Protein AF-A0A396GT00-F1 (afdb_monomer)

InterPro domains:
  IPR004331 SPX domain [PF03105] (9-133)
  IPR004331 SPX domain [PS51382] (1-131)

Mean predicted aligned error: 18.92 Å

Secondary structure (DSSP, 8-state):
------------------------------------PPPGGGGGG--------SSHHHHHHHHHHHH-------HHHHHHHHHHHHHHHHHHHHHHHHHHHHHHHHHHHHHHHHHHHHHHH----HHHHHHHHHHSHHHH--HHHHHHHHHHHHHHHHHSTT-HHHHHHHHS-------------------------

Solvent-accessible surface area (backbone atoms only — not comparable to full-atom values): 12966 Å² total; per-residue (Å²): 139,83,89,81,81,88,84,86,86,82,88,80,86,85,84,80,89,83,88,82,91,78,93,79,91,78,93,77,89,80,84,79,80,74,83,75,74,79,68,69,76,66,56,79,76,59,79,78,84,72,86,76,69,103,42,76,68,54,55,54,48,50,53,54,56,64,68,59,68,73,82,78,74,51,73,69,55,53,52,52,51,51,52,50,52,54,48,51,52,40,53,51,51,47,51,48,54,51,51,53,51,50,50,54,53,49,56,51,48,52,54,51,52,32,54,51,47,24,68,75,68,76,45,86,54,41,65,63,53,47,54,52,45,44,72,30,68,85,55,59,58,57,61,69,59,57,51,48,50,53,51,50,52,53,45,12,53,75,77,31,77,62,35,56,74,60,26,48,48,67,62,51,66,73,75,80,71,77,83,74,79,79,81,78,85,83,73,92,78,80,85,86,86,79,85,90,131

Foldseek 3Di:
DDDDDDDDDDDDDDDDDDDDDDDDDDDDDDDPDDDDDDPCVVVVPVDDPPPDDDDPVVVVVVVVVVVPPVVDDDPVRVVVVVVVVLVVLLVVLVVLVVVVVVLVVVLVVLLVVLVVCCVVVVDDCSVVVNVVVCPDCSNPPCPSVVVSVVSLVVQCVPPVVVPSVVSCCSSDVDDPPPPPPPDDDDDPDDDDDDDDD

Structure (mmCIF, N/CA/C/O backbone):
data_AF-A0A396GT00-F1
#
_entry.id   AF-A0A396GT00-F1
#
loop_
_atom_site.group_PDB
_atom_site.id
_atom_site.type_symbol
_atom_site.label_atom_id
_atom_site.label_alt_id
_atom_site.label_comp_id
_atom_site.label_asym_id
_atom_site.label_entity_id
_atom_site.label_seq_id
_atom_site.pdbx_PDB_ins_code
_atom_site.Cartn_x
_atom_site.Cartn_y
_atom_site.Cartn_z
_atom_site.occupancy
_atom_site.B_iso_or_equiv
_atom_site.auth_seq_id
_atom_site.auth_comp_id
_atom_site.auth_asym_id
_atom_site.auth_atom_id
_atom_site.pdbx_PDB_model_num
ATOM 1 N N . MET A 1 1 ? -34.591 5.933 -35.090 1.00 37.47 1 MET A N 1
ATOM 2 C CA . MET A 1 1 ? -34.282 4.501 -34.950 1.00 37.47 1 MET A CA 1
ATOM 3 C C . MET A 1 1 ? -32.765 4.406 -34.890 1.00 37.47 1 MET A C 1
ATOM 5 O O . MET A 1 1 ? -32.140 4.819 -35.853 1.00 37.47 1 MET A O 1
ATOM 9 N N . ASP A 1 2 ? -32.093 4.093 -33.788 1.00 39.22 2 ASP A N 1
ATOM 10 C CA . ASP A 1 2 ? -32.548 3.605 -32.487 1.00 39.22 2 ASP A CA 1
ATOM 11 C C . ASP A 1 2 ? -31.656 4.161 -31.371 1.00 39.22 2 ASP A C 1
ATOM 13 O O . ASP A 1 2 ? -30.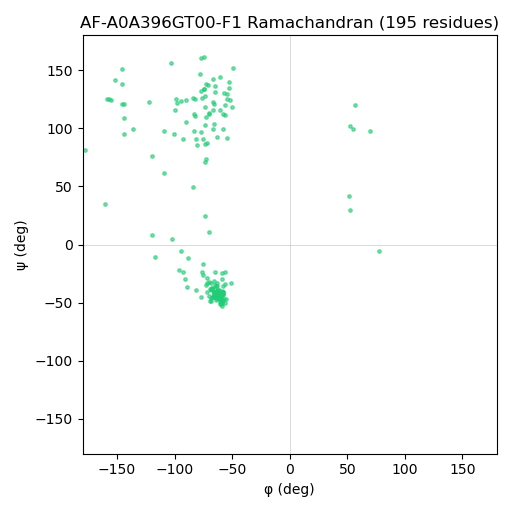438 4.265 -31.503 1.00 39.22 2 ASP A O 1
ATOM 17 N N . VAL A 1 3 ? -32.322 4.550 -30.288 1.00 42.00 3 VAL A N 1
ATOM 18 C CA . VAL A 1 3 ? -31.759 4.830 -28.968 1.00 42.00 3 VAL A CA 1
ATOM 19 C C . VAL A 1 3 ? -31.667 3.479 -28.270 1.00 42.00 3 VAL A C 1
ATOM 21 O O . VAL A 1 3 ? -32.676 2.782 -28.202 1.00 42.00 3 VAL A O 1
ATOM 24 N N . ILE A 1 4 ? -30.495 3.098 -27.763 1.00 40.91 4 ILE A N 1
ATOM 25 C CA . ILE A 1 4 ? -30.364 1.912 -26.909 1.00 40.91 4 ILE A CA 1
ATOM 26 C C . ILE A 1 4 ? -29.774 2.345 -25.571 1.00 40.91 4 ILE A C 1
ATOM 28 O O . ILE A 1 4 ? -28.733 2.998 -25.508 1.00 40.91 4 ILE A O 1
ATOM 32 N N . HIS A 1 5 ? -30.554 2.022 -24.544 1.00 34.84 5 HIS A N 1
ATOM 33 C CA . HIS A 1 5 ? -30.410 2.362 -23.141 1.00 34.84 5 HIS A CA 1
ATOM 34 C C . HIS A 1 5 ? -29.344 1.519 -22.428 1.00 34.84 5 HIS A C 1
ATOM 36 O O . HIS A 1 5 ? -28.948 0.450 -22.885 1.00 34.84 5 HIS A O 1
ATOM 42 N N . GLU A 1 6 ? -28.925 2.075 -21.294 1.00 34.94 6 GLU A N 1
ATOM 43 C CA . GLU A 1 6 ? -28.114 1.522 -20.210 1.00 34.94 6 GLU A CA 1
ATOM 44 C C . GLU A 1 6 ? -28.598 0.150 -19.716 1.00 34.94 6 GLU A C 1
ATOM 46 O O . GLU A 1 6 ? -29.797 -0.104 -19.720 1.00 34.94 6 GLU A O 1
ATOM 51 N N . ASP A 1 7 ? -27.675 -0.667 -19.197 1.00 37.72 7 ASP A N 1
ATOM 52 C CA . ASP A 1 7 ? -27.995 -1.624 -18.132 1.00 37.72 7 ASP A CA 1
ATOM 53 C C . ASP A 1 7 ? -26.808 -1.747 -17.160 1.00 37.72 7 ASP A C 1
ATOM 55 O O . ASP A 1 7 ? -25.736 -2.275 -17.474 1.00 37.72 7 ASP A O 1
ATOM 59 N N . GLU A 1 8 ? -27.019 -1.197 -15.963 1.00 36.94 8 GLU A N 1
ATOM 60 C CA . GLU A 1 8 ? -26.256 -1.454 -14.746 1.00 36.94 8 GLU A CA 1
ATOM 61 C C . GLU A 1 8 ? -26.646 -2.836 -14.197 1.00 36.94 8 GLU A C 1
ATOM 63 O O . GLU A 1 8 ? -27.826 -3.143 -14.054 1.00 36.94 8 GLU A O 1
ATOM 68 N N . MET A 1 9 ? -25.673 -3.669 -13.818 1.00 31.44 9 MET A N 1
ATOM 69 C CA . MET A 1 9 ? -25.943 -4.889 -13.049 1.00 31.44 9 MET A CA 1
ATOM 70 C C . MET A 1 9 ? -25.428 -4.735 -11.617 1.00 31.44 9 MET A C 1
ATOM 72 O O . MET A 1 9 ? -24.250 -4.944 -11.322 1.00 31.44 9 MET A O 1
ATOM 76 N N . SER A 1 10 ? -26.345 -4.375 -10.723 1.00 35.16 10 SER A N 1
ATOM 77 C CA . SER A 1 10 ? -26.233 -4.493 -9.270 1.00 35.16 10 SER A CA 1
ATOM 78 C C . SER A 1 10 ? -26.585 -5.918 -8.823 1.00 35.16 10 SER A C 1
ATOM 80 O O . SER A 1 10 ? -27.685 -6.389 -9.096 1.00 35.16 10 SER A O 1
ATOM 82 N N . ASN A 1 11 ? -25.693 -6.588 -8.085 1.00 33.78 11 ASN A N 1
ATOM 83 C CA . ASN A 1 11 ? -26.009 -7.830 -7.369 1.00 33.78 11 ASN A CA 1
ATOM 84 C C . ASN A 1 11 ? -26.257 -7.519 -5.883 1.00 33.78 11 ASN A C 1
ATOM 86 O O . ASN A 1 11 ? -25.313 -7.455 -5.094 1.00 33.78 11 ASN A O 1
ATOM 90 N N . GLU A 1 12 ? -27.525 -7.335 -5.510 1.00 31.91 12 GLU A N 1
ATOM 91 C CA . GLU A 1 12 ? -28.000 -7.415 -4.124 1.00 31.91 12 GLU A CA 1
ATOM 92 C C . GLU A 1 12 ? -28.418 -8.858 -3.810 1.00 31.91 12 GLU A C 1
ATOM 94 O O . GLU A 1 12 ? -29.262 -9.443 -4.485 1.00 31.91 12 GLU A O 1
ATOM 99 N N . SER A 1 13 ? -27.831 -9.445 -2.767 1.00 33.44 13 SER A N 1
ATOM 100 C CA . SER A 1 13 ? -28.290 -10.709 -2.191 1.00 33.44 13 SER A CA 1
ATOM 101 C C . SER A 1 13 ? -29.323 -10.425 -1.100 1.00 33.44 13 SER A C 1
ATOM 103 O O . SER A 1 13 ? -28.964 -10.005 0.002 1.00 33.44 13 SER A O 1
ATOM 105 N N . HIS A 1 14 ? -30.593 -10.672 -1.415 1.00 31.72 14 HIS A N 1
ATOM 106 C CA . HIS A 1 14 ? -31.709 -10.680 -0.472 1.00 31.72 14 HIS A CA 1
ATOM 107 C C . HIS A 1 14 ? -31.638 -11.954 0.393 1.00 31.72 14 HIS A C 1
ATOM 109 O O . HIS A 1 14 ? -31.714 -13.063 -0.134 1.00 31.72 14 HIS A O 1
ATOM 115 N N . PHE A 1 15 ? -31.495 -11.806 1.711 1.00 27.69 15 PHE A N 1
ATOM 116 C CA . PHE A 1 15 ? -31.793 -12.863 2.682 1.00 27.69 15 PHE A CA 1
ATOM 117 C C . PHE A 1 15 ? -33.177 -12.568 3.259 1.00 27.69 15 PHE A C 1
ATOM 119 O O . PHE A 1 15 ? -33.363 -11.532 3.892 1.00 27.69 15 PHE A O 1
ATOM 126 N N . ASN A 1 16 ? -34.135 -13.456 3.002 1.00 33.72 16 ASN A N 1
ATOM 127 C CA . ASN A 1 16 ? -35.438 -13.434 3.654 1.00 33.72 16 ASN A CA 1
ATOM 128 C C . ASN A 1 16 ? -35.433 -14.460 4.789 1.00 33.72 16 ASN A C 1
ATOM 130 O O . ASN A 1 16 ? -35.149 -15.636 4.562 1.00 33.72 16 ASN A O 1
ATOM 134 N N . ASP A 1 17 ? -35.756 -13.978 5.985 1.00 32.12 17 ASP A N 1
ATOM 135 C CA . ASP A 1 17 ? -36.207 -14.773 7.119 1.00 32.12 17 ASP A CA 1
ATOM 136 C C . ASP A 1 17 ? -37.675 -15.155 6.896 1.00 32.12 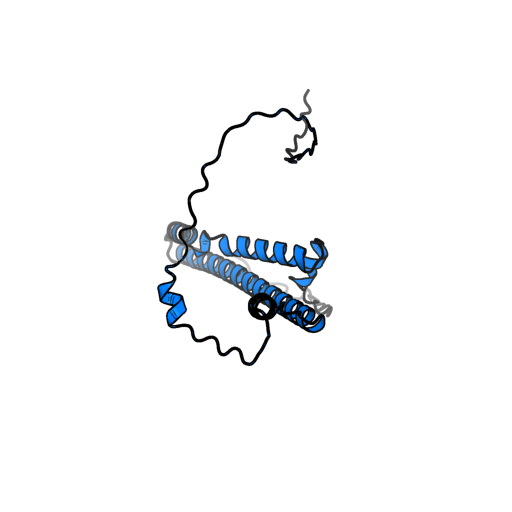17 ASP A C 1
ATOM 138 O O . ASP A 1 17 ? -38.496 -14.283 6.610 1.00 32.12 17 ASP A O 1
ATOM 142 N N . GLU A 1 18 ? -38.029 -16.427 7.083 1.00 33.81 18 GLU A N 1
ATOM 143 C CA . GLU A 1 18 ? -39.410 -16.783 7.410 1.00 33.81 18 GLU A CA 1
ATOM 144 C C . GLU A 1 18 ? -39.457 -17.997 8.348 1.00 33.81 18 GLU A C 1
ATOM 146 O O . GLU A 1 18 ? -38.918 -19.070 8.072 1.00 33.81 18 GLU A O 1
ATOM 151 N N . ASP A 1 19 ? -40.071 -17.741 9.501 1.00 31.91 19 ASP A N 1
ATOM 152 C CA . ASP A 1 19 ? -40.435 -18.654 10.579 1.00 31.91 19 ASP A CA 1
ATOM 153 C C . ASP A 1 19 ? -41.702 -19.438 10.193 1.00 31.91 19 ASP A C 1
ATOM 155 O O . ASP A 1 19 ? -42.584 -18.923 9.505 1.00 31.91 19 ASP A O 1
ATOM 159 N N . GLY A 1 20 ? -41.812 -20.688 10.644 1.00 30.78 20 GLY A N 1
ATOM 160 C CA . GLY A 1 20 ? -42.910 -21.576 10.269 1.00 30.78 20 GLY A CA 1
ATOM 161 C C . GLY A 1 20 ? -42.853 -22.934 10.960 1.00 30.78 20 GLY A C 1
ATOM 162 O O . GLY A 1 20 ? -42.411 -23.926 10.385 1.00 30.78 20 GLY A O 1
ATOM 163 N N . ASN A 1 21 ? -43.337 -22.974 12.202 1.00 30.23 21 ASN A N 1
ATOM 164 C CA . ASN A 1 21 ? -43.616 -24.181 12.979 1.00 30.23 21 ASN A CA 1
ATOM 165 C C . ASN A 1 21 ? -44.509 -25.189 12.229 1.00 30.23 21 ASN A C 1
ATOM 167 O O . ASN A 1 21 ? -45.588 -24.826 11.768 1.00 30.23 21 ASN A O 1
ATOM 171 N N . ASN A 1 22 ? -44.148 -26.477 12.265 1.00 30.94 22 ASN A N 1
ATOM 172 C CA . ASN A 1 22 ? -45.126 -27.561 12.399 1.00 30.94 22 ASN A CA 1
ATOM 173 C C . ASN A 1 22 ? -44.500 -28.827 13.007 1.00 30.94 22 ASN A C 1
ATOM 175 O O . ASN A 1 22 ? -43.515 -29.377 12.520 1.00 30.94 22 ASN A O 1
ATOM 179 N N . VAL A 1 23 ? -45.113 -29.273 14.102 1.00 33.34 23 VAL A N 1
ATOM 180 C CA . VAL A 1 23 ? -44.816 -30.496 14.853 1.00 33.34 23 VAL A CA 1
ATOM 181 C C . VAL A 1 23 ? -45.317 -31.715 14.079 1.00 33.34 23 VAL A C 1
ATOM 183 O O . VAL A 1 23 ? -46.475 -31.749 13.675 1.00 33.34 23 VAL A O 1
ATOM 186 N N . SER A 1 24 ? -44.493 -32.760 13.966 1.00 29.94 24 SER A N 1
ATOM 187 C CA . SER A 1 24 ? -44.940 -34.162 13.950 1.00 29.94 24 SER A CA 1
ATOM 188 C C . SER A 1 24 ? -43.780 -35.086 14.326 1.00 29.94 24 SER A C 1
ATOM 190 O O . SER A 1 24 ? -42.694 -35.017 13.761 1.00 29.94 24 SER A O 1
ATOM 192 N N . GLN A 1 25 ? -44.014 -35.918 15.341 1.00 36.28 25 GLN A N 1
ATOM 193 C CA . GLN A 1 25 ? -43.081 -36.902 15.888 1.00 36.28 25 GLN A CA 1
ATOM 194 C C . GLN A 1 25 ? -42.742 -37.998 14.872 1.00 36.28 25 GLN A C 1
ATOM 196 O O . GLN A 1 25 ? -43.654 -38.618 14.333 1.00 36.28 25 GLN A O 1
ATOM 201 N N . THR A 1 26 ? -41.464 -38.373 14.769 1.00 29.38 26 THR A N 1
ATOM 202 C CA . THR A 1 26 ? -41.063 -39.756 14.456 1.00 29.38 26 THR A CA 1
ATOM 203 C C . THR A 1 26 ? -39.792 -40.125 15.223 1.00 29.38 26 THR A C 1
ATOM 205 O O . THR A 1 26 ? -38.759 -39.474 15.092 1.00 29.38 26 THR A O 1
ATOM 208 N N . ASN A 1 27 ? -39.883 -41.174 16.041 1.00 40.94 27 ASN A N 1
ATOM 209 C CA . ASN A 1 27 ? -38.787 -41.765 16.805 1.00 40.94 27 ASN A CA 1
ATOM 210 C C . ASN A 1 27 ? -37.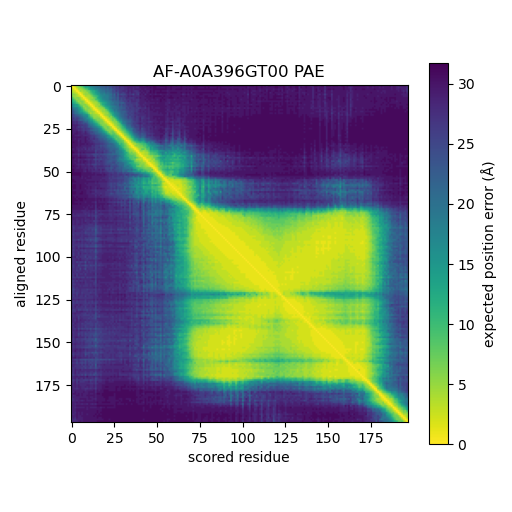716 -42.387 15.894 1.00 40.94 27 ASN A C 1
ATOM 212 O O . ASN A 1 27 ? -38.037 -43.275 15.109 1.00 40.94 27 ASN A O 1
ATOM 216 N N . SER A 1 28 ? -36.437 -42.075 16.122 1.00 34.31 28 SER A N 1
ATOM 217 C CA . SER A 1 28 ? -35.342 -43.024 15.869 1.00 34.31 28 SER A CA 1
ATOM 218 C C . SER A 1 28 ? -34.105 -42.681 16.704 1.00 34.31 28 SER A C 1
ATOM 220 O O . SER A 1 28 ? -33.609 -41.559 16.685 1.00 34.31 28 SER A O 1
ATOM 222 N N . LYS A 1 29 ? -33.650 -43.682 17.458 1.00 43.31 29 LYS A N 1
ATOM 223 C CA . LYS A 1 29 ? -32.567 -43.687 18.447 1.00 43.31 29 LYS A CA 1
ATOM 224 C C . LYS A 1 29 ? -31.225 -43.234 17.853 1.00 43.31 29 LYS A C 1
ATOM 226 O O . LYS A 1 29 ? -30.777 -43.821 16.874 1.00 43.31 29 LYS A O 1
ATOM 231 N N . THR A 1 30 ? -30.543 -42.292 18.502 1.00 33.66 30 THR A N 1
ATOM 232 C CA . THR A 1 30 ? -29.115 -42.024 18.281 1.00 33.66 30 THR A CA 1
ATOM 233 C C . THR A 1 30 ? -28.295 -42.724 19.365 1.00 33.66 30 THR A C 1
ATOM 235 O O . THR A 1 30 ? -28.506 -42.535 20.562 1.00 33.66 30 THR A O 1
ATOM 238 N N . SER A 1 31 ? -27.383 -43.593 18.940 1.00 40.91 31 SER A N 1
ATOM 239 C CA . SER A 1 31 ? -26.373 -44.225 19.784 1.00 40.91 31 SER A CA 1
ATOM 240 C C . SER A 1 31 ? -25.337 -43.184 20.203 1.00 40.91 31 SER A C 1
ATOM 242 O O . SER A 1 31 ? -24.587 -42.679 19.370 1.00 40.91 31 SER A O 1
ATOM 244 N N . THR A 1 32 ? -25.299 -42.867 21.491 1.00 42.41 32 THR A N 1
ATOM 245 C CA . THR A 1 32 ? -24.236 -42.095 22.132 1.00 42.41 32 THR A CA 1
ATOM 246 C C . THR A 1 32 ? -22.937 -42.898 22.095 1.00 42.41 32 THR A C 1
ATOM 248 O O . THR A 1 32 ? -22.751 -43.849 22.852 1.00 42.41 32 THR A O 1
ATOM 251 N N . GLU A 1 33 ? -22.039 -42.519 21.187 1.00 42.69 33 GLU A N 1
ATOM 252 C CA . GLU A 1 33 ? -20.639 -42.939 21.204 1.00 42.69 33 GLU A CA 1
ATOM 253 C C . GLU A 1 33 ? -20.022 -42.563 22.557 1.00 42.69 33 GLU A C 1
ATOM 255 O O . GLU A 1 33 ? -20.051 -41.410 22.993 1.00 42.69 33 GLU A O 1
ATOM 260 N N . GLY A 1 34 ? -19.554 -43.587 23.270 1.00 45.53 34 GLY A N 1
ATOM 261 C CA . GLY A 1 34 ? -19.150 -43.491 24.661 1.00 45.53 34 GLY A CA 1
ATOM 262 C C . GLY A 1 34 ? -17.934 -42.595 24.855 1.00 45.53 34 GLY A C 1
ATOM 263 O O . GLY A 1 34 ? -16.838 -42.893 24.381 1.00 45.53 34 GLY A O 1
ATOM 264 N N . PHE A 1 35 ? -18.106 -41.548 25.659 1.00 48.41 35 PHE A N 1
ATOM 265 C CA . PHE A 1 35 ? -17.002 -40.955 26.400 1.00 48.41 35 PHE A CA 1
ATOM 266 C C . PHE A 1 35 ? -16.357 -42.055 27.243 1.00 48.41 35 PHE A C 1
ATOM 268 O O . PHE A 1 35 ? -16.962 -42.556 28.188 1.00 48.41 35 PHE A O 1
ATOM 275 N N . ARG A 1 36 ? -15.132 -42.445 26.896 1.00 59.41 36 ARG A N 1
ATOM 276 C CA . ARG A 1 36 ? -14.307 -43.309 27.735 1.00 59.41 36 ARG A CA 1
ATOM 277 C C . ARG A 1 36 ? -13.650 -42.403 28.786 1.00 59.41 36 ARG A C 1
ATOM 279 O O . ARG A 1 36 ? -12.830 -41.569 28.398 1.00 59.41 36 ARG A O 1
ATOM 286 N N . PRO A 1 37 ? -14.018 -42.481 30.079 1.00 59.28 37 PRO A N 1
ATOM 287 C CA . PRO A 1 37 ? -13.361 -41.677 31.101 1.00 59.28 37 PRO A CA 1
ATOM 288 C C . PRO A 1 37 ? -11.877 -42.045 31.138 1.00 59.28 37 PRO A C 1
ATOM 290 O O . PRO A 1 37 ? -11.523 -43.210 30.934 1.00 59.28 37 PRO A O 1
ATOM 293 N N . ALA A 1 38 ? -11.009 -41.063 31.377 1.00 55.91 38 ALA A N 1
ATOM 294 C CA . ALA A 1 38 ? -9.608 -41.342 31.666 1.00 55.91 38 ALA A CA 1
ATOM 295 C C . ALA A 1 38 ? -9.520 -42.359 32.818 1.00 55.91 38 ALA A C 1
ATOM 297 O O . ALA A 1 38 ? -10.314 -42.294 33.758 1.00 55.91 38 ALA A O 1
ATOM 298 N N . PHE A 1 39 ? -8.590 -43.314 32.716 1.00 60.78 39 PHE A N 1
ATOM 299 C CA . PHE A 1 39 ? -8.389 -44.339 33.740 1.00 60.78 39 PHE A CA 1
ATOM 300 C C . PHE A 1 39 ? -8.158 -43.681 35.107 1.00 60.78 39 PHE A C 1
ATOM 302 O O . PHE A 1 39 ? -7.330 -42.776 35.237 1.00 60.78 39 PHE A O 1
ATOM 309 N N . PHE A 1 40 ? -8.915 -44.140 36.106 1.00 59.59 40 PHE A N 1
ATOM 310 C CA . PHE A 1 40 ? -8.917 -43.596 37.465 1.00 59.59 40 PHE A CA 1
ATOM 311 C C . PHE A 1 40 ? -7.534 -43.648 38.133 1.00 59.59 40 PHE A C 1
ATOM 313 O O . PHE A 1 40 ? -7.246 -42.787 38.956 1.00 59.59 40 PHE A O 1
ATOM 320 N N . ASP A 1 41 ? -6.657 -44.558 37.703 1.00 65.00 41 ASP A N 1
ATOM 321 C CA . ASP A 1 41 ? -5.296 -44.756 38.224 1.00 65.00 41 ASP A CA 1
ATOM 322 C C . ASP A 1 41 ? -4.422 -43.485 38.172 1.00 65.00 41 ASP A C 1
ATOM 324 O O . ASP A 1 41 ? -3.487 -43.326 38.952 1.00 65.00 41 ASP A O 1
ATOM 328 N N . ILE A 1 42 ? -4.729 -42.532 37.280 1.00 62.06 42 ILE A N 1
ATOM 329 C CA . ILE A 1 42 ? -4.006 -41.250 37.188 1.00 62.06 42 ILE A CA 1
ATOM 330 C C . ILE A 1 42 ? -4.340 -40.334 38.380 1.00 62.06 42 ILE A C 1
ATOM 332 O O . ILE A 1 42 ? -3.516 -39.512 38.783 1.00 62.06 42 ILE A O 1
ATOM 336 N N . LEU A 1 43 ? -5.537 -40.467 38.958 1.00 65.06 43 LEU A N 1
ATOM 337 C CA . LEU A 1 43 ? -6.014 -39.640 40.070 1.00 65.06 43 LEU A CA 1
ATOM 338 C C . LEU A 1 43 ? -5.377 -40.045 41.407 1.00 65.06 43 LEU A C 1
ATOM 340 O O . LEU A 1 43 ? -5.258 -39.193 42.287 1.00 65.06 43 LEU A O 1
ATOM 344 N N . ASP A 1 44 ? -4.899 -41.286 41.537 1.00 67.81 44 ASP A N 1
ATOM 345 C CA . ASP A 1 44 ? -4.286 -41.812 42.768 1.00 67.81 44 ASP A CA 1
ATOM 346 C C . ASP A 1 44 ? -2.979 -41.094 43.142 1.00 67.81 44 ASP A C 1
ATOM 348 O O . ASP A 1 44 ? -2.584 -41.045 44.309 1.00 67.81 44 ASP A O 1
ATOM 352 N N . HIS A 1 45 ? -2.310 -40.481 42.163 1.00 70.31 45 HIS A N 1
ATOM 353 C CA . HIS A 1 45 ? -1.086 -39.702 42.372 1.00 70.31 45 HIS A CA 1
ATOM 354 C C . HIS A 1 45 ? -1.343 -38.199 42.559 1.00 70.31 45 HIS A C 1
ATOM 356 O O . HIS A 1 45 ? -0.418 -37.441 42.865 1.00 70.31 45 HIS A O 1
ATOM 362 N N . VAL A 1 46 ? -2.589 -37.743 42.400 1.00 65.19 46 VAL A N 1
ATOM 363 C CA . VAL A 1 46 ? -2.955 -36.327 42.501 1.00 65.19 46 VAL A CA 1
ATOM 364 C C . VAL A 1 46 ? -3.387 -36.015 43.930 1.00 65.19 46 VAL A C 1
ATOM 366 O O . VAL A 1 46 ? -4.553 -36.108 44.308 1.00 65.19 46 VAL A O 1
ATOM 369 N N . LYS A 1 47 ? -2.424 -35.600 44.755 1.00 63.00 47 LYS A N 1
ATOM 370 C CA . LYS A 1 47 ? -2.680 -35.181 46.137 1.00 63.00 47 LYS A CA 1
ATOM 371 C C . LYS A 1 47 ? -3.174 -33.730 46.160 1.00 63.00 47 LYS A C 1
ATOM 373 O O . LYS A 1 47 ? -2.378 -32.795 46.212 1.00 63.00 47 LYS A O 1
ATOM 378 N N . ILE A 1 48 ? -4.491 -33.528 46.098 1.00 66.88 48 ILE A N 1
ATOM 379 C CA . ILE A 1 48 ? -5.088 -32.196 46.275 1.00 66.88 48 ILE A CA 1
ATOM 380 C C . ILE A 1 48 ? -4.981 -31.840 47.761 1.00 66.88 48 ILE A C 1
ATOM 382 O O . ILE A 1 48 ? -5.645 -32.449 48.598 1.00 66.88 48 ILE A O 1
ATOM 386 N N . ASN A 1 49 ? -4.122 -30.878 48.104 1.00 60.72 49 ASN A N 1
ATOM 387 C CA . ASN A 1 49 ? -4.006 -30.388 49.474 1.00 60.72 49 ASN A CA 1
ATOM 388 C C . ASN A 1 49 ? -5.229 -29.519 49.809 1.00 60.72 49 ASN A C 1
ATOM 390 O O . ASN A 1 49 ? -5.234 -28.308 49.585 1.00 60.72 49 ASN A O 1
ATOM 394 N N . VAL A 1 50 ? -6.302 -30.163 50.264 1.00 58.12 50 VAL A N 1
ATOM 395 C CA . VAL A 1 50 ? -7.542 -29.502 50.674 1.00 58.12 50 VAL A CA 1
ATOM 396 C C . VAL A 1 50 ? -7.343 -28.962 52.088 1.00 58.12 50 VAL A C 1
ATOM 398 O O . VAL A 1 50 ? -7.695 -29.607 53.072 1.00 58.12 50 VAL A O 1
ATOM 401 N N . ASN A 1 51 ? -6.775 -27.762 52.203 1.00 59.31 51 ASN A N 1
ATOM 402 C CA . ASN A 1 51 ? -6.803 -27.000 53.452 1.00 59.31 51 ASN A CA 1
ATOM 403 C C . ASN A 1 51 ? -8.233 -26.442 53.642 1.00 59.31 51 ASN A C 1
ATOM 405 O O . ASN A 1 51 ? -8.451 -25.253 53.449 1.00 59.31 51 ASN A O 1
ATOM 409 N N . ALA A 1 52 ? -9.182 -27.341 53.947 1.00 60.19 52 ALA A N 1
ATOM 410 C CA . ALA A 1 52 ? -10.639 -27.169 54.105 1.00 60.19 52 ALA A CA 1
ATOM 411 C C . ALA A 1 52 ? -11.391 -26.567 52.891 1.00 60.19 52 ALA A C 1
ATOM 413 O O . ALA A 1 52 ? -11.122 -25.443 52.464 1.00 60.19 52 ALA A O 1
ATOM 414 N N . PRO A 1 53 ? -12.368 -27.311 52.325 1.00 58.84 53 PRO A N 1
ATOM 415 C CA . PRO A 1 53 ? -13.772 -27.061 52.682 1.00 58.84 53 PRO A CA 1
ATOM 416 C C . PRO A 1 53 ? -14.660 -28.329 52.718 1.00 58.84 53 PRO A C 1
ATOM 418 O O . PRO A 1 53 ? -14.449 -29.296 51.991 1.00 58.84 53 PRO A O 1
ATOM 421 N N . ASP A 1 54 ? -15.696 -28.315 53.556 1.00 67.25 54 ASP A N 1
ATOM 422 C CA . ASP A 1 54 ? -16.397 -29.502 54.086 1.00 67.25 54 ASP A CA 1
ATOM 423 C C . ASP A 1 54 ? -17.266 -30.321 53.098 1.00 67.25 54 ASP A C 1
ATOM 425 O O . ASP A 1 54 ? -18.027 -31.191 53.514 1.00 67.25 54 ASP A O 1
ATOM 429 N N . THR A 1 55 ? -17.203 -30.088 51.780 1.00 78.12 55 THR A N 1
ATOM 430 C CA . THR A 1 55 ? -17.975 -30.876 50.788 1.00 78.12 55 THR A CA 1
ATOM 431 C C . THR A 1 55 ? -17.303 -30.951 49.410 1.00 78.12 55 THR A C 1
ATOM 433 O O . THR A 1 55 ? -16.837 -29.928 48.907 1.00 78.12 55 THR A O 1
ATOM 436 N N . PRO A 1 56 ? -17.348 -32.102 48.706 1.00 73.19 56 PRO A N 1
ATOM 437 C CA . PRO A 1 56 ? -16.715 -32.283 47.388 1.00 73.19 56 PRO A CA 1
ATOM 438 C C . PRO A 1 56 ? -17.233 -31.303 46.319 1.00 73.19 56 PRO A C 1
ATOM 440 O O . PRO A 1 56 ? -16.486 -30.864 45.445 1.00 73.19 56 PRO A O 1
ATOM 443 N N . VAL A 1 57 ? -18.494 -30.876 46.435 1.00 73.12 57 VAL A N 1
ATOM 444 C CA . VAL A 1 57 ? -19.101 -29.855 45.565 1.00 73.12 57 VAL A CA 1
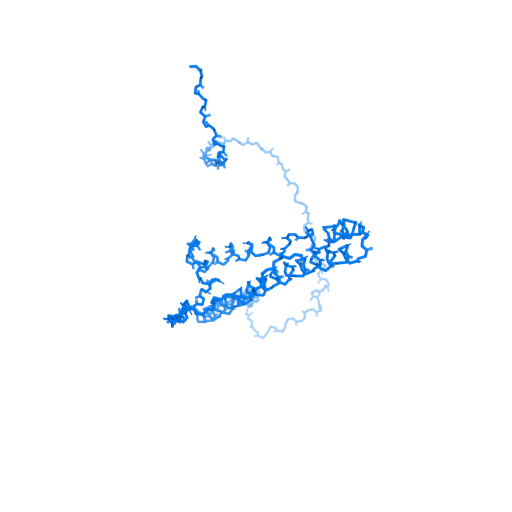ATOM 445 C C . VAL A 1 57 ? -18.410 -28.495 45.721 1.00 73.12 57 VAL A C 1
ATOM 447 O O . VAL A 1 57 ? -18.250 -27.771 44.741 1.00 73.12 57 VAL A O 1
ATOM 450 N N . SER A 1 58 ? -17.963 -28.146 46.928 1.00 70.19 58 SER A N 1
ATOM 451 C CA . SER A 1 58 ? -17.302 -26.868 47.209 1.00 70.19 58 SER A CA 1
ATOM 452 C C . SER A 1 58 ? -15.881 -26.803 46.640 1.00 70.19 58 SER A C 1
ATOM 454 O O . SER A 1 58 ? -15.494 -25.762 46.114 1.00 70.19 58 SER A O 1
ATOM 456 N N . THR A 1 59 ? -15.152 -27.921 46.624 1.00 74.12 59 THR A N 1
ATOM 457 C CA . THR A 1 59 ? -13.826 -28.028 45.995 1.00 74.12 59 THR A CA 1
ATOM 458 C C . THR A 1 59 ? -13.922 -27.867 44.478 1.00 74.12 59 THR A C 1
ATOM 460 O O . THR A 1 59 ? -13.184 -27.082 43.885 1.00 74.12 59 THR A O 1
ATOM 463 N N . ILE A 1 60 ? -14.894 -28.537 43.846 1.00 75.81 60 ILE A N 1
ATOM 464 C CA . ILE A 1 60 ? -15.159 -28.407 42.403 1.00 75.81 60 ILE A CA 1
ATOM 465 C C . ILE A 1 60 ? -15.631 -26.986 42.066 1.00 75.81 60 ILE A C 1
ATOM 467 O O . ILE A 1 60 ? -15.179 -26.395 41.085 1.00 75.81 60 ILE A O 1
ATOM 471 N N . LYS A 1 61 ? -16.491 -26.394 42.905 1.00 74.56 61 LYS A N 1
ATOM 472 C CA . LYS A 1 61 ? -16.944 -25.007 42.750 1.00 74.56 61 LYS A CA 1
ATOM 473 C C . LYS A 1 61 ? -15.789 -24.014 42.908 1.00 74.56 61 LYS A C 1
ATOM 475 O O . LYS A 1 61 ? -15.705 -23.084 42.117 1.00 74.56 61 LYS A O 1
ATOM 480 N N . GLY A 1 62 ? -14.885 -24.221 43.865 1.00 73.69 62 GLY A N 1
ATOM 481 C CA . GLY A 1 62 ? -13.687 -23.402 44.068 1.00 73.69 62 GLY A CA 1
ATOM 482 C C . GLY A 1 62 ? -12.723 -23.462 42.881 1.00 73.69 62 GLY A C 1
ATOM 483 O O . GLY A 1 62 ? -12.259 -22.423 42.417 1.00 73.69 62 GLY A O 1
ATOM 484 N N . LEU A 1 63 ? -12.504 -24.653 42.318 1.00 73.31 63 LEU A N 1
ATOM 485 C CA . LEU A 1 63 ? -11.697 -24.841 41.107 1.00 73.31 63 LEU A CA 1
ATOM 486 C C . LEU A 1 63 ? -12.342 -24.193 39.869 1.00 73.31 63 LEU A C 1
ATOM 488 O O . LEU A 1 63 ? -11.656 -23.519 39.104 1.00 73.31 63 LEU A O 1
ATOM 492 N N . LEU A 1 64 ? -13.662 -24.320 39.689 1.00 71.88 64 LE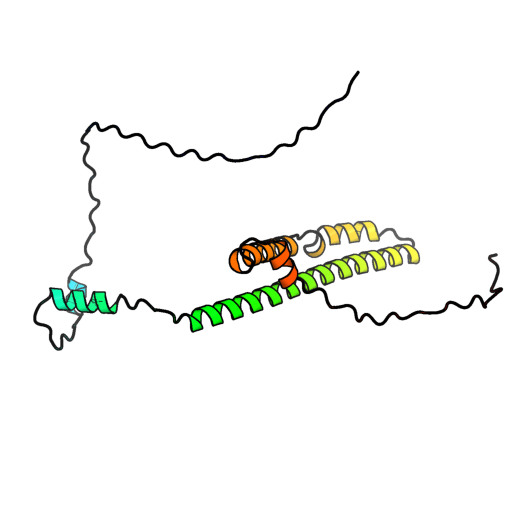U A N 1
ATOM 493 C CA . LEU A 1 64 ? -14.388 -23.661 38.593 1.00 71.88 64 LEU A CA 1
ATOM 494 C C . LEU A 1 64 ? -14.426 -22.133 38.739 1.00 71.88 64 LEU A C 1
ATOM 496 O O . LEU A 1 64 ? -14.318 -21.425 37.742 1.00 71.88 64 LEU A O 1
ATOM 500 N N . LEU A 1 65 ? -14.555 -21.611 39.961 1.00 69.69 65 LEU A N 1
ATOM 501 C CA . LEU A 1 65 ? -14.473 -20.172 40.238 1.00 69.69 65 LEU A CA 1
ATOM 502 C C . LEU A 1 65 ? -13.055 -19.637 39.997 1.00 69.69 65 LEU A C 1
ATOM 504 O O . LEU A 1 65 ? -12.904 -18.556 39.439 1.00 69.69 65 LEU A O 1
ATOM 508 N N . SER A 1 66 ? -12.026 -20.419 40.334 1.00 62.75 66 SER A N 1
ATOM 509 C CA . SER A 1 66 ? -10.627 -20.118 40.010 1.00 62.75 66 SER A CA 1
ATOM 510 C C . SER A 1 66 ? -10.345 -20.152 38.502 1.00 62.75 66 SER A C 1
ATOM 512 O O . SER A 1 66 ? -9.478 -19.415 38.035 1.00 62.75 66 SER A O 1
ATOM 514 N N . ALA A 1 67 ? -11.045 -20.994 37.736 1.00 60.75 67 ALA A N 1
ATOM 515 C CA . ALA A 1 67 ? -10.905 -21.076 36.281 1.00 60.75 67 ALA A CA 1
ATOM 516 C C . ALA A 1 67 ? -11.581 -19.898 35.553 1.00 60.75 67 ALA A C 1
ATOM 518 O O . ALA A 1 67 ? -11.136 -19.500 34.478 1.00 60.75 67 ALA A O 1
ATOM 519 N N . LYS A 1 68 ? -12.607 -19.285 36.158 1.00 58.34 68 LYS A N 1
ATOM 520 C CA . LYS A 1 68 ? -13.274 -18.067 35.671 1.00 58.34 68 LYS A CA 1
ATOM 521 C C . LYS A 1 68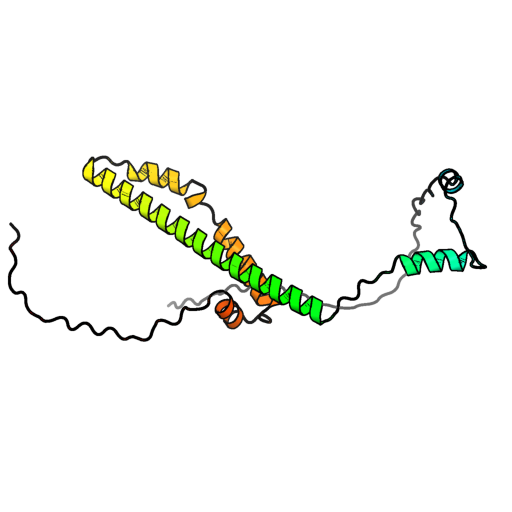 ? -12.542 -16.795 36.100 1.00 58.34 68 LYS A C 1
ATOM 523 O O . LYS A 1 68 ? -13.154 -15.859 36.610 1.00 58.34 68 LYS A O 1
ATOM 528 N N . SER A 1 69 ? -11.228 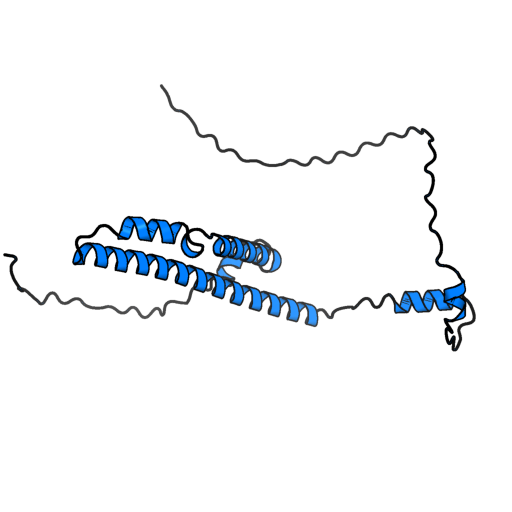-16.731 35.890 1.00 59.66 69 SER A N 1
ATOM 529 C CA . SER A 1 69 ? -10.553 -15.430 35.899 1.00 59.66 69 SER A CA 1
ATOM 530 C C . SER A 1 69 ? -10.931 -14.678 34.620 1.00 59.66 69 SER A C 1
ATOM 532 O O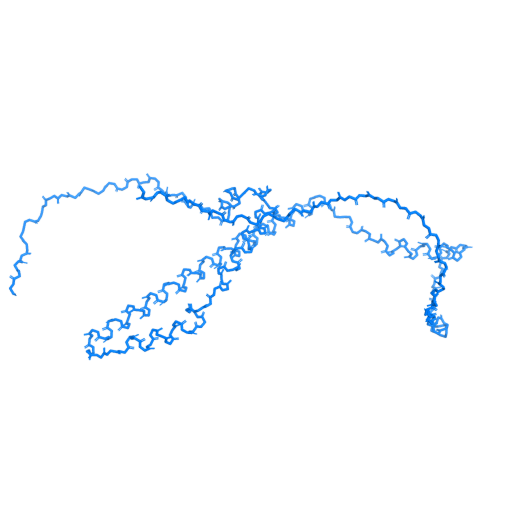 . SER A 1 69 ? -10.152 -14.565 33.674 1.00 59.66 69 SER A O 1
ATOM 534 N N . ASP A 1 70 ? -12.171 -14.189 34.578 1.00 63.09 70 ASP A N 1
ATOM 535 C CA . ASP A 1 70 ? -12.609 -13.205 33.601 1.00 63.09 70 ASP A CA 1
ATOM 536 C C . ASP A 1 70 ? -11.689 -11.997 33.783 1.00 63.09 70 ASP A C 1
ATOM 538 O O . ASP A 1 70 ? -11.825 -11.227 34.735 1.00 63.09 70 ASP A O 1
ATOM 542 N N . LYS A 1 71 ? -10.672 -11.867 32.923 1.00 66.50 71 LYS A N 1
ATOM 543 C CA . LYS A 1 71 ? -9.810 -10.684 32.897 1.00 66.50 71 LYS A CA 1
ATOM 544 C C . LYS A 1 71 ? -10.685 -9.493 32.524 1.00 66.50 71 LYS A C 1
ATOM 546 O O . LYS A 1 71 ? -10.898 -9.199 31.351 1.00 66.50 71 LYS A O 1
ATOM 551 N N . THR A 1 72 ? -11.214 -8.815 33.532 1.00 78.81 72 THR A N 1
ATOM 552 C CA . THR A 1 72 ? -11.958 -7.573 33.366 1.00 78.81 72 THR A CA 1
ATOM 553 C C . THR A 1 72 ? -10.961 -6.467 33.047 1.00 78.81 72 THR A C 1
ATOM 555 O O . THR A 1 72 ? -10.250 -5.994 33.931 1.00 78.81 72 THR A O 1
ATOM 558 N N . PHE A 1 73 ? -10.877 -6.072 31.777 1.00 81.50 73 PHE A N 1
ATOM 559 C CA . PHE A 1 73 ? -10.056 -4.935 31.370 1.00 81.50 73 PHE A CA 1
ATOM 560 C C . PHE A 1 73 ? -10.677 -3.627 31.854 1.00 81.50 73 PHE A C 1
ATOM 562 O O . PHE A 1 73 ? -11.884 -3.401 31.723 1.00 81.50 73 PHE A O 1
ATOM 569 N N . SER A 1 74 ? -9.842 -2.722 32.360 1.00 89.75 74 SER A N 1
ATOM 570 C CA . SER A 1 74 ? -10.285 -1.360 32.635 1.00 89.75 74 SER A CA 1
ATOM 571 C C . SER A 1 74 ? -10.616 -0.647 31.323 1.00 89.75 74 SER A C 1
ATOM 573 O O . SER A 1 74 ? -9.891 -0.757 30.332 1.00 89.75 74 SER A O 1
ATOM 575 N N . LYS A 1 75 ? -11.659 0.191 31.321 1.00 91.19 75 LYS A N 1
ATOM 576 C CA . LYS A 1 75 ? -11.988 1.067 30.180 1.00 91.19 75 LYS A CA 1
ATOM 577 C C . LYS A 1 75 ? -10.780 1.893 29.709 1.00 91.19 75 LYS A C 1
ATOM 579 O O . LYS A 1 75 ? -10.634 2.165 28.519 1.00 91.19 75 LYS A O 1
ATOM 584 N N . ASN A 1 76 ? -9.901 2.275 30.637 1.00 92.31 76 ASN A N 1
ATOM 585 C CA . ASN A 1 76 ? -8.684 3.022 30.325 1.00 92.31 76 ASN A CA 1
ATOM 586 C C . ASN A 1 76 ? -7.629 2.169 29.607 1.00 92.31 76 ASN A C 1
ATOM 588 O O . ASN A 1 76 ? -6.895 2.700 28.777 1.00 92.31 76 ASN A O 1
ATOM 592 N N . GLU A 1 77 ? -7.541 0.876 29.915 1.00 93.75 77 GLU A N 1
ATOM 593 C CA . GLU A 1 77 ? -6.626 -0.058 29.248 1.00 93.75 77 GLU A CA 1
ATOM 594 C C . GLU A 1 77 ? -7.082 -0.329 27.818 1.00 93.75 77 GLU A C 1
ATOM 596 O O . GLU A 1 77 ? -6.271 -0.233 26.899 1.00 93.75 77 GLU A O 1
ATOM 601 N N . LEU A 1 78 ? -8.386 -0.549 27.621 1.00 92.94 78 LEU A N 1
ATOM 602 C CA . LEU A 1 78 ? -8.978 -0.707 26.290 1.00 92.94 78 LEU A CA 1
ATOM 603 C C . LEU A 1 78 ? -8.722 0.524 25.417 1.00 92.94 78 LEU A C 1
ATOM 605 O O . LEU A 1 78 ? -8.215 0.399 24.307 1.00 92.94 78 LEU A O 1
ATOM 609 N N . ARG A 1 79 ? -8.957 1.732 25.950 1.00 93.19 79 ARG A N 1
ATOM 610 C CA . ARG A 1 79 ? -8.689 2.975 25.210 1.00 93.19 79 ARG A CA 1
ATOM 611 C C . ARG A 1 79 ? -7.217 3.106 24.805 1.00 93.19 79 ARG A C 1
ATOM 613 O O . ARG A 1 79 ? -6.927 3.507 23.683 1.00 93.19 79 ARG A O 1
ATOM 620 N N . LYS A 1 80 ? -6.284 2.761 25.700 1.00 95.44 80 LYS A N 1
ATOM 621 C CA . LYS A 1 80 ? -4.844 2.778 25.388 1.00 95.44 80 LYS A CA 1
ATOM 622 C C . LYS A 1 80 ? -4.496 1.774 24.288 1.00 95.44 80 LYS A C 1
ATOM 624 O O . LYS A 1 80 ? -3.723 2.111 23.395 1.00 95.44 80 LYS A O 1
ATOM 629 N N . ALA A 1 81 ? -5.063 0.570 24.340 1.00 95.12 81 ALA A N 1
ATOM 630 C CA . ALA A 1 81 ? -4.863 -0.442 23.308 1.00 95.12 81 ALA A CA 1
ATOM 631 C C . ALA A 1 81 ? -5.394 0.036 21.945 1.00 95.12 81 ALA A C 1
ATOM 633 O O . ALA A 1 81 ? -4.676 -0.036 20.948 1.00 95.12 81 ALA A O 1
ATOM 634 N N . ASP A 1 82 ? -6.593 0.622 21.907 1.00 93.75 82 ASP A N 1
ATOM 635 C CA . ASP A 1 82 ? -7.181 1.182 20.685 1.00 93.75 82 ASP A CA 1
ATOM 636 C C . ASP A 1 82 ? -6.323 2.305 20.088 1.00 93.75 82 ASP A C 1
ATOM 638 O O . ASP A 1 82 ? -6.090 2.352 18.877 1.00 93.75 82 ASP A O 1
ATOM 642 N N . GLU A 1 83 ? -5.806 3.207 20.927 1.00 94.88 83 GLU A N 1
ATOM 643 C CA . GLU A 1 83 ? -4.900 4.278 20.504 1.00 94.88 83 GLU A CA 1
ATOM 644 C C . GLU A 1 83 ? -3.599 3.722 19.908 1.00 94.88 83 GLU A C 1
ATOM 646 O O . GLU A 1 83 ? -3.138 4.201 18.863 1.00 94.88 83 GLU A O 1
ATOM 651 N N . GLN A 1 84 ? -3.026 2.688 20.530 1.00 96.69 84 GLN A N 1
ATOM 652 C CA . GLN A 1 84 ? -1.826 2.010 20.037 1.00 96.69 84 GLN A CA 1
ATOM 653 C C . GLN A 1 84 ? -2.073 1.317 18.694 1.00 96.69 84 GLN A C 1
ATOM 655 O O . GLN A 1 84 ? -1.290 1.513 17.763 1.00 96.69 84 GLN A O 1
ATOM 660 N N . ILE A 1 85 ? -3.177 0.578 18.555 1.00 95.88 85 ILE A N 1
ATOM 661 C CA . ILE A 1 85 ? -3.562 -0.073 17.294 1.00 95.88 85 ILE A CA 1
ATOM 662 C C . ILE A 1 85 ? -3.794 0.982 16.209 1.00 95.88 85 ILE A C 1
ATOM 664 O O . ILE A 1 85 ? -3.270 0.863 15.100 1.00 95.88 85 ILE A O 1
ATOM 668 N N . SER A 1 86 ? -4.518 2.058 16.527 1.00 94.94 86 SER A N 1
ATOM 669 C CA . SER A 1 86 ? -4.764 3.160 15.595 1.00 94.94 86 SER A CA 1
ATOM 670 C C . SER A 1 86 ? -3.457 3.787 15.108 1.00 94.94 86 SER A C 1
ATOM 672 O O . SER A 1 86 ? -3.301 4.059 13.915 1.00 94.94 86 SER A O 1
ATOM 674 N N . LYS A 1 87 ? -2.496 4.009 16.013 1.00 95.81 87 LYS A N 1
ATOM 675 C CA . LYS A 1 87 ? -1.168 4.533 15.672 1.00 95.81 87 LYS A CA 1
ATOM 676 C C . LYS A 1 87 ? -0.391 3.557 14.786 1.00 95.81 87 LYS A C 1
ATOM 678 O O . LYS A 1 87 ? 0.104 3.968 13.738 1.00 95.81 87 LYS A O 1
ATOM 683 N N . ALA A 1 88 ? -0.347 2.279 15.157 1.00 96.88 88 ALA A N 1
ATOM 684 C CA . ALA A 1 88 ? 0.346 1.243 14.399 1.00 96.88 88 ALA A CA 1
ATOM 685 C C . ALA A 1 88 ? -0.210 1.106 12.972 1.00 96.88 88 ALA A C 1
ATOM 687 O O . ALA A 1 88 ? 0.563 1.086 12.016 1.00 96.88 88 ALA A O 1
ATOM 688 N N . LEU A 1 89 ? -1.538 1.104 12.801 1.00 96.00 89 LEU A N 1
ATOM 689 C CA . LEU A 1 89 ? -2.175 1.042 11.482 1.00 96.00 89 LEU A CA 1
ATOM 690 C C . LEU A 1 89 ? -1.853 2.267 10.618 1.00 96.00 89 LEU A C 1
ATOM 692 O O . LEU A 1 89 ? -1.583 2.113 9.429 1.00 96.00 89 LEU A O 1
ATOM 696 N N . LYS A 1 90 ? -1.822 3.477 11.195 1.00 95.19 90 LYS A N 1
ATOM 697 C CA . LYS A 1 90 ? -1.426 4.699 10.466 1.00 95.19 90 LYS A CA 1
ATOM 698 C C . LYS A 1 90 ? 0.021 4.625 9.982 1.00 95.19 90 LYS A C 1
ATOM 700 O O . LYS A 1 90 ? 0.303 4.943 8.826 1.00 95.19 90 LYS A O 1
ATOM 705 N N . GLU A 1 91 ? 0.939 4.204 10.850 1.00 96.00 91 GLU A N 1
ATOM 706 C CA . GLU A 1 91 ? 2.357 4.061 10.504 1.00 96.00 91 GLU A CA 1
ATOM 707 C C . GLU A 1 91 ? 2.575 2.971 9.454 1.00 96.00 91 GLU A C 1
ATOM 709 O O . GLU A 1 91 ? 3.284 3.187 8.469 1.00 96.00 91 GLU A O 1
ATOM 714 N N . PHE A 1 92 ? 1.924 1.822 9.627 1.00 96.75 92 PHE A N 1
ATOM 715 C CA . PHE A 1 92 ? 1.959 0.716 8.679 1.00 96.75 92 PHE A CA 1
ATOM 716 C C . PHE A 1 92 ? 1.445 1.140 7.302 1.00 96.75 92 PHE A C 1
ATOM 718 O O . PHE A 1 92 ? 2.129 0.962 6.294 1.00 96.75 92 PHE A O 1
ATOM 725 N N . TYR A 1 93 ? 0.295 1.809 7.260 1.00 96.81 93 TYR A N 1
ATOM 726 C CA . TYR A 1 93 ? -0.277 2.345 6.032 1.00 96.81 93 TYR A CA 1
ATOM 727 C C . TYR A 1 93 ? 0.657 3.346 5.331 1.00 96.81 93 TYR A C 1
ATOM 729 O O . TYR A 1 93 ? 0.820 3.321 4.108 1.00 96.81 93 TYR A O 1
ATOM 737 N N . ASN A 1 94 ? 1.335 4.208 6.096 1.00 95.25 94 ASN A N 1
ATOM 738 C CA . ASN A 1 94 ? 2.333 5.116 5.540 1.00 95.25 94 ASN A CA 1
ATOM 739 C C . ASN A 1 94 ? 3.538 4.366 4.942 1.00 95.25 94 ASN A C 1
ATOM 741 O O . ASN A 1 94 ? 3.991 4.722 3.853 1.00 95.25 94 ASN A O 1
ATOM 745 N N . LYS A 1 95 ? 4.022 3.305 5.600 1.00 96.69 95 LYS A N 1
ATOM 746 C CA . LYS A 1 95 ? 5.094 2.445 5.067 1.00 96.69 95 LYS A CA 1
ATOM 747 C C . LYS A 1 95 ? 4.687 1.780 3.749 1.00 96.69 95 LYS A C 1
ATOM 749 O O . LYS A 1 95 ? 5.469 1.814 2.803 1.00 96.69 95 LYS A O 1
ATOM 754 N N . LEU A 1 96 ? 3.454 1.280 3.634 1.00 96.56 96 LEU A N 1
ATOM 755 C CA . LEU A 1 96 ? 2.936 0.725 2.373 1.00 96.56 96 LEU A CA 1
ATOM 756 C C . LEU A 1 96 ? 2.921 1.768 1.247 1.00 96.56 96 LEU A C 1
ATOM 758 O O . LEU A 1 96 ? 3.330 1.488 0.122 1.00 96.56 96 LEU A O 1
ATOM 762 N N . ARG A 1 97 ? 2.523 3.010 1.548 1.00 95.12 97 ARG A N 1
ATOM 763 C CA . ARG A 1 97 ? 2.564 4.107 0.567 1.00 95.12 97 ARG A CA 1
ATOM 764 C C . ARG A 1 97 ? 3.981 4.439 0.113 1.00 95.12 97 ARG A C 1
ATOM 766 O O . ARG A 1 97 ? 4.181 4.736 -1.065 1.00 95.12 97 ARG A O 1
ATOM 773 N N . LEU A 1 98 ? 4.949 4.426 1.029 1.00 95.75 98 LEU A N 1
ATOM 774 C CA . LEU A 1 98 ? 6.359 4.617 0.689 1.00 95.75 98 LEU A CA 1
ATOM 775 C C . LEU A 1 98 ? 6.857 3.489 -0.214 1.00 95.75 98 LEU A C 1
ATOM 777 O O . LEU A 1 98 ? 7.458 3.771 -1.247 1.00 95.75 98 LEU A O 1
ATOM 781 N N . LEU A 1 99 ? 6.524 2.241 0.115 1.00 96.00 99 LEU A N 1
ATOM 782 C CA . LEU A 1 99 ? 6.883 1.073 -0.686 1.00 96.00 99 LEU A CA 1
ATOM 783 C C . LEU A 1 99 ? 6.288 1.140 -2.102 1.00 96.00 99 LEU A C 1
ATOM 785 O O . LEU A 1 99 ? 6.998 0.928 -3.084 1.00 96.00 99 LEU A O 1
ATOM 789 N N . LYS A 1 100 ? 5.017 1.542 -2.227 1.00 95.00 100 LYS A N 1
ATOM 790 C CA . LYS A 1 100 ? 4.362 1.751 -3.528 1.00 95.00 100 LYS A CA 1
ATOM 791 C C . LYS A 1 100 ? 5.081 2.805 -4.376 1.00 95.00 100 LYS A C 1
ATOM 793 O O . LYS A 1 100 ? 5.304 2.600 -5.566 1.00 95.00 100 LYS A O 1
ATOM 798 N N . ARG A 1 101 ? 5.474 3.933 -3.772 1.00 95.44 101 ARG A N 1
ATOM 799 C CA . ARG A 1 101 ? 6.235 4.994 -4.460 1.00 95.44 101 ARG A CA 1
ATOM 800 C C . ARG A 1 101 ? 7.629 4.532 -4.865 1.00 95.44 101 ARG A C 1
ATOM 802 O O . ARG A 1 101 ? 8.071 4.869 -5.958 1.00 95.44 101 ARG A O 1
ATOM 809 N N . TYR A 1 102 ? 8.297 3.782 -3.994 1.00 96.00 102 TYR A N 1
ATOM 810 C CA . TYR A 1 102 ? 9.604 3.197 -4.265 1.00 96.00 102 TYR A CA 1
ATOM 811 C C . TYR A 1 102 ? 9.545 2.284 -5.493 1.00 96.00 102 TYR A C 1
ATOM 813 O O . TYR A 1 102 ? 10.293 2.512 -6.439 1.00 96.00 102 TYR A O 1
ATOM 821 N N . SER A 1 103 ? 8.611 1.324 -5.530 1.00 95.19 103 SER A N 1
ATOM 822 C CA . SER A 1 103 ? 8.441 0.435 -6.690 1.00 95.19 103 SER A CA 1
ATOM 823 C C . SER A 1 103 ? 8.204 1.236 -7.976 1.00 95.19 103 SER A C 1
ATOM 825 O O . SER A 1 103 ? 8.948 1.093 -8.945 1.00 95.19 103 SER A O 1
ATOM 827 N N . PHE A 1 104 ? 7.259 2.182 -7.945 1.00 94.75 104 PHE A N 1
ATOM 828 C CA . PHE A 1 104 ? 6.947 3.026 -9.099 1.00 94.75 104 PHE A CA 1
ATOM 829 C C . PHE A 1 104 ? 8.162 3.809 -9.623 1.00 94.75 104 PHE A C 1
ATOM 831 O O . PHE A 1 104 ? 8.420 3.833 -10.827 1.00 94.75 104 PHE A O 1
ATOM 838 N N . LEU A 1 105 ? 8.926 4.446 -8.730 1.00 96.94 105 LEU A N 1
ATOM 839 C CA . LEU A 1 105 ? 10.112 5.217 -9.108 1.00 96.94 105 LEU A CA 1
ATOM 840 C C . LEU A 1 105 ? 11.212 4.330 -9.694 1.00 96.94 105 LEU A C 1
ATOM 842 O O . LEU A 1 105 ? 11.858 4.741 -10.657 1.00 96.94 105 LEU A O 1
ATOM 846 N N . ASN A 1 106 ? 11.406 3.126 -9.155 1.00 96.44 106 ASN A N 1
ATOM 847 C CA . ASN A 1 106 ? 12.397 2.190 -9.680 1.00 96.44 106 ASN A CA 1
ATOM 848 C C . ASN A 1 106 ? 12.009 1.659 -11.059 1.00 96.44 106 ASN A C 1
ATOM 850 O O . ASN A 1 106 ? 12.840 1.699 -11.963 1.00 96.44 106 ASN A O 1
ATOM 854 N N . LEU A 1 107 ? 10.753 1.250 -11.262 1.00 95.94 107 LEU A N 1
ATOM 855 C CA . LEU A 1 107 ? 10.257 0.827 -12.578 1.00 95.94 107 LEU A CA 1
ATOM 856 C C . LEU A 1 107 ? 10.415 1.948 -13.615 1.00 95.94 107 LEU A C 1
ATOM 858 O O . LEU A 1 107 ? 10.902 1.727 -14.727 1.00 95.94 107 LEU A O 1
ATOM 862 N N . LEU A 1 108 ? 10.099 3.187 -13.225 1.00 96.94 108 LEU A N 1
ATOM 863 C CA . LEU A 1 108 ? 10.312 4.356 -14.073 1.00 96.94 108 LEU A CA 1
ATOM 864 C C . LEU A 1 108 ? 11.801 4.589 -14.378 1.00 96.94 108 LEU A C 1
ATOM 866 O O . LEU A 1 108 ? 12.152 4.919 -15.512 1.00 96.94 108 LEU A O 1
ATOM 870 N N . GLY A 1 109 ? 12.675 4.432 -13.382 1.00 97.50 109 GLY A N 1
ATOM 871 C CA . GLY A 1 109 ? 14.126 4.549 -13.532 1.00 97.50 109 GLY A CA 1
ATOM 872 C C . GLY A 1 109 ? 14.691 3.519 -14.508 1.00 97.50 109 GLY A C 1
ATOM 873 O O . GLY A 1 109 ? 15.421 3.892 -15.427 1.00 97.50 109 GLY A O 1
ATOM 874 N N . ILE A 1 110 ? 14.276 2.258 -14.370 1.00 96.81 110 ILE A N 1
ATOM 875 C CA . ILE A 1 110 ? 14.645 1.152 -15.261 1.00 96.81 110 ILE A CA 1
ATOM 876 C C . ILE A 1 110 ? 14.204 1.451 -16.699 1.00 96.81 110 ILE A C 1
ATOM 878 O O . ILE A 1 110 ? 15.012 1.389 -17.624 1.00 96.81 110 ILE A O 1
ATOM 882 N N . SER A 1 111 ? 12.955 1.881 -16.898 1.00 96.81 111 SER A N 1
ATOM 883 C CA . SER A 1 111 ? 12.466 2.262 -18.229 1.00 96.81 111 SER A CA 1
ATOM 884 C C . SER A 1 111 ? 13.288 3.400 -18.846 1.00 96.81 111 SER A C 1
ATOM 886 O O . SER A 1 111 ? 13.641 3.356 -20.026 1.00 96.81 111 SER A O 1
ATOM 888 N N . LYS A 1 112 ? 13.655 4.413 -18.051 1.00 97.69 112 LYS A N 1
ATOM 889 C CA . LYS A 1 112 ? 14.459 5.549 -18.525 1.00 97.69 112 LYS A CA 1
ATOM 890 C C . LYS A 1 112 ? 15.885 5.153 -18.897 1.00 97.69 112 LYS A C 1
ATOM 892 O O . LYS A 1 112 ? 16.368 5.597 -19.939 1.00 97.69 112 LYS A O 1
ATOM 897 N N . ILE A 1 113 ? 16.564 4.350 -18.074 1.00 97.75 113 ILE A N 1
ATOM 898 C CA . ILE A 1 113 ? 17.946 3.948 -18.366 1.00 97.75 113 ILE A CA 1
ATOM 899 C C . ILE A 1 113 ? 18.009 3.015 -19.574 1.00 97.75 113 ILE A C 1
ATOM 901 O O . ILE A 1 113 ? 18.886 3.194 -20.414 1.00 97.75 113 ILE A O 1
ATOM 905 N N . LEU A 1 114 ? 17.038 2.109 -19.727 1.00 96.88 114 LEU A N 1
ATOM 906 C CA . LEU A 1 114 ? 16.938 1.235 -20.896 1.00 96.88 114 LEU A CA 1
ATOM 907 C C . LEU A 1 114 ? 16.679 2.035 -22.177 1.00 96.88 114 LEU A C 1
ATOM 909 O O . LEU A 1 114 ? 17.375 1.844 -23.169 1.00 96.88 114 LEU A O 1
ATOM 913 N N . LYS A 1 115 ? 15.777 3.025 -22.144 1.00 96.56 115 LYS A N 1
ATOM 914 C CA . LYS A 1 115 ? 15.585 3.946 -23.281 1.00 96.56 115 LYS A CA 1
ATOM 915 C C . LYS A 1 115 ? 16.862 4.709 -23.635 1.00 96.56 115 LYS A C 1
ATOM 917 O O . LYS A 1 115 ? 17.163 4.903 -24.811 1.00 96.56 115 LYS A O 1
ATOM 922 N N . LYS A 1 116 ? 17.619 5.162 -22.630 1.00 97.31 116 LYS A N 1
ATOM 923 C CA . LYS A 1 116 ? 18.910 5.828 -22.853 1.00 97.31 116 LYS A CA 1
ATOM 924 C C . LYS A 1 116 ? 19.939 4.867 -23.452 1.00 97.31 116 LYS A C 1
ATOM 926 O O . LYS A 1 116 ? 20.680 5.279 -24.338 1.00 97.31 116 LYS A O 1
ATOM 931 N N . TYR A 1 117 ? 19.979 3.622 -22.985 1.00 97.19 117 TYR A N 1
ATOM 932 C CA . TYR A 1 117 ? 20.857 2.581 -23.512 1.00 97.19 117 TYR A CA 1
ATOM 933 C C . TYR A 1 117 ? 20.576 2.313 -24.990 1.00 97.19 117 TYR A C 1
ATOM 935 O O . TYR A 1 117 ? 21.500 2.399 -25.797 1.00 97.19 117 TYR A O 1
ATOM 943 N N . ASP A 1 118 ? 19.316 2.078 -25.354 1.00 97.12 118 ASP A N 1
ATOM 944 C CA . ASP A 1 118 ? 18.923 1.830 -26.744 1.00 97.12 118 ASP A CA 1
ATOM 945 C C . ASP A 1 118 ? 19.277 3.027 -27.639 1.00 97.12 118 ASP A C 1
ATOM 947 O O . ASP A 1 118 ? 19.865 2.858 -28.706 1.00 97.12 118 ASP A O 1
ATOM 951 N N . LYS A 1 119 ? 19.038 4.258 -27.161 1.00 96.69 119 LYS A N 1
ATOM 952 C CA . LYS A 1 119 ? 19.388 5.486 -27.894 1.00 96.69 119 LYS A CA 1
ATOM 953 C C . LYS A 1 119 ? 20.893 5.634 -28.150 1.00 96.69 119 LYS A C 1
ATOM 955 O O . LYS A 1 119 ? 21.277 6.095 -29.216 1.00 96.69 119 LYS A O 1
ATOM 960 N N . VAL A 1 120 ? 21.739 5.314 -27.169 1.00 97.19 120 VAL A N 1
ATOM 961 C CA . VAL A 1 120 ? 23.201 5.494 -27.280 1.00 97.19 120 VAL A CA 1
ATOM 962 C C . VAL A 1 120 ? 23.852 4.345 -28.045 1.00 97.19 120 VAL A C 1
ATOM 964 O O . VAL A 1 120 ? 24.770 4.567 -28.825 1.00 97.19 120 VAL A O 1
ATOM 967 N N . SER A 1 121 ? 23.390 3.117 -27.820 1.00 95.62 121 SER A N 1
ATOM 968 C CA . SER A 1 121 ? 23.983 1.918 -28.417 1.00 95.62 121 SER A CA 1
ATOM 969 C C . SER A 1 121 ? 23.400 1.558 -29.784 1.00 95.62 121 SER A C 1
ATOM 971 O O . SER A 1 121 ? 23.960 0.698 -30.457 1.00 95.62 121 SER A O 1
ATOM 973 N N . SER A 1 122 ? 22.287 2.187 -30.191 1.00 93.06 122 SER A N 1
ATOM 974 C CA . SER A 1 122 ? 21.494 1.807 -31.373 1.00 93.06 122 SER A CA 1
ATOM 975 C C . SER A 1 122 ? 21.098 0.321 -31.379 1.00 93.06 122 SER A C 1
ATOM 977 O O . SER A 1 122 ? 20.951 -0.298 -32.430 1.00 93.06 122 SER A O 1
ATOM 979 N N . ARG A 1 123 ? 20.944 -0.267 -30.187 1.00 90.75 123 ARG A N 1
ATOM 980 C CA . ARG A 1 123 ? 20.425 -1.624 -29.966 1.00 90.75 123 ARG A CA 1
ATOM 981 C C . ARG A 1 123 ? 18.982 -1.530 -29.475 1.00 90.75 123 ARG A C 1
ATOM 983 O O . ARG A 1 123 ? 18.591 -0.510 -28.924 1.00 90.75 123 ARG A O 1
ATOM 990 N N . ASN A 1 124 ? 18.199 -2.587 -29.670 1.00 92.19 124 ASN A N 1
ATOM 991 C CA . ASN A 1 124 ? 16.803 -2.660 -29.224 1.00 92.19 124 ASN A CA 1
ATOM 992 C C . ASN A 1 124 ? 16.663 -3.649 -28.059 1.00 92.19 124 ASN A C 1
ATOM 994 O O . ASN A 1 124 ? 16.009 -4.681 -28.189 1.00 92.19 124 ASN A O 1
ATOM 998 N N . ALA A 1 125 ? 17.346 -3.375 -26.947 1.00 92.88 125 ALA A N 1
ATOM 999 C CA . ALA A 1 125 ? 17.366 -4.270 -25.793 1.00 92.88 125 ALA A CA 1
ATOM 1000 C C . ALA A 1 125 ? 16.273 -3.928 -24.770 1.00 92.88 125 ALA A C 1
ATOM 1002 O O . ALA A 1 125 ? 15.852 -4.800 -24.007 1.00 92.88 125 ALA A O 1
ATOM 1003 N N . ALA A 1 126 ? 15.776 -2.682 -24.740 1.00 95.25 126 ALA A N 1
ATOM 1004 C CA . ALA A 1 126 ? 14.798 -2.255 -23.741 1.00 95.25 126 ALA A CA 1
ATOM 1005 C C . ALA A 1 126 ? 13.529 -3.109 -23.755 1.00 95.25 126 ALA A C 1
ATOM 1007 O O . ALA A 1 126 ? 12.970 -3.371 -22.694 1.00 95.25 126 ALA A O 1
ATOM 1008 N N . LYS A 1 127 ? 13.082 -3.561 -24.932 1.00 94.88 127 LYS A N 1
ATOM 1009 C CA . LYS A 1 127 ? 11.870 -4.376 -25.073 1.00 94.88 127 LYS A CA 1
ATOM 1010 C C . LYS A 1 127 ? 11.967 -5.690 -24.293 1.00 94.88 127 LYS A C 1
ATOM 1012 O O . LYS A 1 127 ? 11.061 -6.008 -23.524 1.00 94.88 127 LYS A O 1
ATOM 1017 N N . ASP A 1 128 ? 13.063 -6.422 -24.463 1.00 96.31 128 ASP A N 1
ATOM 1018 C CA . ASP A 1 128 ? 13.244 -7.734 -23.838 1.00 96.31 128 ASP A CA 1
ATOM 1019 C C . ASP A 1 128 ? 13.472 -7.602 -22.326 1.00 96.31 128 ASP A C 1
ATOM 1021 O O . ASP A 1 128 ? 12.871 -8.335 -21.537 1.00 96.31 128 ASP A O 1
ATOM 1025 N N . TYR A 1 129 ? 14.259 -6.607 -21.903 1.00 96.12 129 TYR A N 1
ATOM 1026 C CA . TYR A 1 129 ? 14.489 -6.345 -20.480 1.00 96.12 129 TYR A CA 1
ATOM 1027 C C . TYR A 1 129 ? 13.245 -5.823 -19.756 1.00 96.12 129 TYR A C 1
ATOM 1029 O O . TYR A 1 129 ? 12.993 -6.234 -18.626 1.00 96.12 129 TYR A O 1
ATOM 1037 N N . LEU A 1 130 ? 12.437 -4.958 -20.378 1.00 96.44 130 LEU A N 1
ATOM 1038 C CA . LEU A 1 130 ? 11.178 -4.511 -19.774 1.00 96.44 130 LEU A CA 1
ATOM 1039 C C . LEU A 1 130 ? 10.200 -5.670 -19.612 1.00 96.44 130 LEU A C 1
ATOM 1041 O O . LEU A 1 130 ? 9.632 -5.813 -18.538 1.00 96.44 130 LEU A O 1
ATOM 1045 N N . LYS A 1 131 ? 10.093 -6.565 -20.602 1.00 96.75 131 LYS A N 1
ATOM 1046 C CA . LYS A 1 131 ? 9.273 -7.779 -20.475 1.00 96.75 131 LYS A CA 1
ATOM 1047 C C . LYS A 1 131 ? 9.711 -8.646 -19.288 1.00 96.75 131 LYS A C 1
ATOM 1049 O O . LYS A 1 131 ? 8.869 -9.159 -18.555 1.00 96.75 131 LYS A O 1
ATOM 1054 N N . MET A 1 132 ? 11.021 -8.789 -19.076 1.00 96.31 132 MET A N 1
ATOM 1055 C CA . MET A 1 132 ? 11.566 -9.497 -17.914 1.00 96.31 132 MET A CA 1
ATOM 1056 C C . MET A 1 132 ? 11.182 -8.802 -16.599 1.00 96.31 132 MET A C 1
ATOM 1058 O O . MET A 1 132 ? 10.729 -9.462 -15.664 1.00 96.31 132 MET A O 1
ATOM 1062 N N . VAL A 1 133 ? 11.313 -7.477 -16.527 1.00 96.00 133 VAL A N 1
ATOM 1063 C CA . VAL A 1 133 ? 10.965 -6.686 -15.335 1.00 96.00 133 VAL A CA 1
ATOM 1064 C C . VAL A 1 133 ? 9.464 -6.739 -15.043 1.00 96.00 133 VAL A C 1
ATOM 1066 O O . VAL A 1 133 ? 9.089 -6.930 -13.888 1.00 96.00 133 VAL A O 1
ATOM 1069 N N . ASP A 1 134 ? 8.615 -6.656 -16.063 1.00 94.56 134 ASP A N 1
ATOM 1070 C CA . ASP A 1 134 ? 7.158 -6.748 -15.933 1.00 94.56 134 ASP A CA 1
ATOM 1071 C C . ASP A 1 134 ? 6.724 -8.125 -15.410 1.00 94.56 134 ASP A C 1
ATOM 1073 O O . ASP A 1 134 ? 5.801 -8.219 -14.605 1.00 94.56 134 ASP A O 1
ATOM 1077 N N . SER A 1 135 ? 7.424 -9.196 -15.805 1.00 95.25 135 SER A N 1
ATOM 1078 C CA . SER A 1 135 ? 7.190 -10.550 -15.278 1.00 95.25 135 SER A CA 1
ATOM 1079 C C . SER A 1 135 ? 7.740 -10.775 -13.863 1.00 95.25 135 SER A C 1
ATOM 1081 O O . SER A 1 135 ? 7.355 -11.732 -13.191 1.00 95.25 135 SER A O 1
ATOM 1083 N N . SER A 1 136 ? 8.640 -9.906 -13.398 1.00 95.25 136 SER A N 1
ATOM 1084 C CA . SER A 1 136 ? 9.223 -9.998 -12.061 1.00 95.25 136 SER A CA 1
ATOM 1085 C C . SER A 1 136 ? 8.224 -9.570 -10.987 1.00 95.25 136 SER A C 1
ATOM 1087 O O . SER A 1 136 ? 7.287 -8.820 -11.250 1.00 95.25 136 SER A O 1
ATOM 1089 N N . TYR A 1 137 ? 8.484 -9.965 -9.741 1.00 93.81 137 TYR A N 1
ATOM 1090 C CA . TYR A 1 137 ? 7.623 -9.629 -8.607 1.00 93.81 137 TYR A CA 1
ATOM 1091 C C . TYR A 1 137 ? 7.396 -8.116 -8.436 1.00 93.81 137 TYR A C 1
ATOM 1093 O O . TYR A 1 137 ? 6.312 -7.692 -8.058 1.00 93.81 137 TYR A O 1
ATOM 1101 N N . VAL A 1 138 ? 8.387 -7.275 -8.753 1.00 88.88 138 VAL A N 1
ATOM 1102 C CA . VAL A 1 138 ? 8.257 -5.810 -8.623 1.00 88.88 138 VAL A CA 1
ATOM 1103 C C . VAL A 1 138 ? 7.265 -5.228 -9.638 1.00 88.88 138 VAL A C 1
ATOM 1105 O O . VAL A 1 138 ? 6.604 -4.238 -9.326 1.00 88.88 138 VAL A O 1
ATOM 1108 N N . GLY A 1 139 ? 7.173 -5.825 -10.831 1.00 90.06 139 GLY A N 1
ATOM 1109 C CA . GLY A 1 139 ? 6.286 -5.386 -11.910 1.00 90.06 139 GLY A CA 1
ATOM 1110 C C . GLY A 1 139 ? 4.895 -6.019 -11.865 1.00 90.06 139 GLY A C 1
ATOM 1111 O O . GLY A 1 139 ? 3.914 -5.331 -12.144 1.00 90.06 139 GLY A O 1
ATOM 1112 N N . SER A 1 140 ? 4.795 -7.294 -11.477 1.00 93.00 140 SER A N 1
ATOM 1113 C CA . SER A 1 140 ? 3.541 -8.057 -11.521 1.00 93.00 140 SER A CA 1
ATOM 1114 C C . SER A 1 140 ? 2.767 -8.100 -10.199 1.00 93.00 140 SER A C 1
ATOM 1116 O O . SER A 1 140 ? 1.561 -8.342 -10.217 1.00 93.00 140 SER A O 1
ATOM 1118 N N . SER A 1 141 ? 3.420 -7.875 -9.052 1.00 94.56 141 SER A N 1
ATOM 1119 C CA . SER A 1 141 ? 2.770 -8.013 -7.742 1.00 94.56 141 SER A CA 1
ATOM 1120 C C . SER A 1 141 ? 1.805 -6.864 -7.442 1.00 94.56 141 SER A C 1
ATOM 1122 O O . SER A 1 141 ? 2.168 -5.685 -7.447 1.00 94.56 141 SER A O 1
ATOM 1124 N N . ASP A 1 142 ? 0.574 -7.220 -7.080 1.00 94.50 142 ASP A N 1
ATOM 1125 C CA . ASP A 1 142 ? -0.458 -6.308 -6.587 1.00 94.50 142 ASP A CA 1
ATOM 1126 C C . ASP A 1 142 ? -0.634 -6.372 -5.057 1.00 94.50 142 ASP A C 1
ATOM 1128 O O . ASP A 1 142 ? -1.491 -5.680 -4.496 1.00 94.50 142 ASP A O 1
ATOM 1132 N N . GLU A 1 143 ? 0.205 -7.138 -4.355 1.00 95.25 143 GLU A N 1
ATOM 1133 C CA . GLU A 1 143 ? 0.062 -7.417 -2.921 1.00 95.25 143 GLU A CA 1
ATOM 1134 C C . GLU A 1 143 ? 0.060 -6.151 -2.064 1.00 95.25 143 GLU A C 1
ATOM 1136 O O . GLU A 1 143 ? -0.752 -6.017 -1.148 1.00 95.25 143 GLU A O 1
ATOM 1141 N N . VAL A 1 144 ? 0.925 -5.182 -2.384 1.00 95.62 144 VAL A N 1
ATOM 1142 C CA . VAL A 1 144 ? 0.973 -3.898 -1.666 1.00 95.62 144 VAL A CA 1
ATOM 1143 C C . VAL A 1 144 ? -0.356 -3.154 -1.801 1.00 95.62 144 VAL A C 1
ATOM 1145 O O . VAL A 1 144 ? -0.820 -2.566 -0.825 1.00 95.62 144 VAL A O 1
ATOM 1148 N N . ASN A 1 145 ? -0.995 -3.197 -2.975 1.00 95.75 145 ASN A N 1
ATOM 1149 C CA . ASN A 1 145 ? -2.290 -2.551 -3.195 1.00 95.75 145 ASN A CA 1
ATOM 1150 C C . ASN A 1 145 ? -3.394 -3.258 -2.403 1.00 95.75 145 ASN A C 1
ATOM 1152 O O . ASN A 1 145 ? -4.098 -2.604 -1.636 1.00 95.75 145 ASN A O 1
ATOM 1156 N N . ARG A 1 146 ? -3.466 -4.592 -2.490 1.00 96.88 146 ARG A N 1
ATOM 1157 C CA . ARG A 1 146 ? -4.433 -5.397 -1.726 1.00 96.88 146 ARG A CA 1
ATOM 1158 C C . ARG A 1 146 ? -4.293 -5.179 -0.221 1.00 96.88 146 ARG A C 1
ATOM 1160 O O . ARG A 1 146 ? -5.277 -5.062 0.506 1.00 96.88 146 ARG A O 1
ATOM 1167 N N . LEU A 1 147 ? -3.059 -5.110 0.274 1.00 97.00 147 LEU A N 1
ATOM 1168 C CA . LEU A 1 147 ? -2.785 -4.889 1.690 1.00 97.00 147 LEU A CA 1
ATOM 1169 C C . LEU A 1 147 ? -3.167 -3.474 2.131 1.00 97.00 147 LEU A C 1
ATOM 1171 O O . LEU A 1 147 ? -3.724 -3.306 3.215 1.00 97.00 147 LEU A O 1
ATOM 1175 N N . MET A 1 148 ? -2.929 -2.466 1.287 1.00 96.94 148 MET A N 1
ATOM 1176 C CA . MET A 1 148 ? -3.416 -1.109 1.533 1.00 96.94 148 MET A CA 1
ATOM 1177 C C . MET A 1 148 ? -4.944 -1.072 1.651 1.00 96.94 148 MET A C 1
ATOM 1179 O O . MET A 1 148 ? -5.442 -0.503 2.618 1.00 96.94 148 MET A O 1
ATOM 1183 N N . GLU A 1 149 ? -5.675 -1.706 0.733 1.00 97.19 149 GLU A N 1
ATOM 1184 C CA . GLU A 1 149 ? -7.146 -1.762 0.750 1.00 97.19 149 GLU A CA 1
ATOM 1185 C C . GLU A 1 149 ? -7.683 -2.443 2.013 1.00 97.19 149 GLU A C 1
ATOM 1187 O O . GLU A 1 149 ? -8.591 -1.931 2.669 1.00 97.19 149 GLU A O 1
ATOM 1192 N N . ARG A 1 150 ? -7.074 -3.562 2.425 1.00 97.44 150 ARG A N 1
ATOM 1193 C CA . ARG A 1 150 ? -7.441 -4.260 3.668 1.00 97.44 150 ARG A CA 1
ATOM 1194 C C . ARG A 1 150 ? -7.244 -3.382 4.902 1.00 97.44 150 ARG A C 1
ATOM 1196 O O . ARG A 1 150 ? -8.097 -3.375 5.790 1.00 97.44 150 ARG A O 1
ATOM 1203 N N . VAL A 1 151 ? -6.141 -2.633 4.961 1.00 97.19 151 VAL A N 1
ATOM 1204 C CA . VAL A 1 151 ? -5.875 -1.686 6.055 1.00 97.19 151 VAL A CA 1
ATOM 1205 C C . VAL A 1 151 ? -6.880 -0.538 6.036 1.00 97.19 151 VAL A C 1
ATOM 1207 O O . VAL A 1 151 ? -7.390 -0.176 7.093 1.00 97.19 151 VAL A O 1
ATOM 1210 N N . GLU A 1 152 ? -7.196 0.012 4.862 1.00 97.06 152 GLU A N 1
ATOM 1211 C CA . GLU A 1 152 ? -8.210 1.061 4.708 1.00 97.06 152 GLU A CA 1
ATOM 1212 C C . GLU A 1 152 ? -9.573 0.576 5.213 1.00 97.06 152 GLU A C 1
ATOM 1214 O O . GLU A 1 152 ? -10.168 1.222 6.077 1.00 97.06 152 GLU A O 1
ATOM 1219 N N . HIS A 1 153 ? -10.022 -0.596 4.759 1.00 97.19 153 HIS A N 1
ATOM 1220 C CA . HIS A 1 153 ? -11.292 -1.188 5.169 1.00 97.19 153 HIS A CA 1
ATOM 1221 C C . HIS A 1 153 ? -11.353 -1.432 6.684 1.00 97.19 153 HIS A C 1
ATOM 1223 O O . HIS A 1 153 ? -12.283 -0.969 7.349 1.00 97.19 153 HIS A O 1
ATOM 1229 N N . ALA A 1 154 ? -10.341 -2.097 7.252 1.00 96.38 154 ALA A N 1
ATOM 1230 C CA . ALA A 1 154 ? -10.278 -2.366 8.688 1.00 96.38 154 ALA A CA 1
ATOM 1231 C C . ALA A 1 154 ? -10.258 -1.065 9.505 1.00 96.38 154 ALA A C 1
ATOM 1233 O O . ALA A 1 154 ? -10.986 -0.924 10.489 1.00 96.38 154 ALA A O 1
ATOM 1234 N N . PHE A 1 155 ? -9.472 -0.077 9.074 1.00 96.44 155 PHE A N 1
ATOM 1235 C CA . PHE A 1 155 ? -9.374 1.193 9.777 1.00 96.44 155 PHE A CA 1
ATOM 1236 C C . PHE A 1 155 ? -10.692 1.976 9.737 1.00 96.44 155 PHE A C 1
ATOM 1238 O O . PHE A 1 155 ? -11.122 2.526 10.749 1.00 96.44 155 PHE A O 1
ATOM 1245 N N . ILE A 1 156 ? -11.355 2.024 8.580 1.00 96.50 156 ILE A N 1
ATOM 1246 C CA . ILE A 1 156 ? -12.624 2.738 8.413 1.00 96.50 156 ILE A CA 1
ATOM 1247 C C . ILE A 1 156 ? -13.730 2.079 9.240 1.00 96.50 156 ILE A C 1
ATOM 1249 O O . ILE A 1 156 ? -14.481 2.782 9.924 1.00 96.50 156 ILE A O 1
ATOM 1253 N N . LYS A 1 157 ? -13.799 0.744 9.217 1.00 96.56 157 LYS A N 1
ATOM 1254 C CA . LYS A 1 157 ? -14.775 -0.032 9.985 1.00 96.56 157 LYS A CA 1
ATOM 1255 C C . LYS A 1 157 ? -14.638 0.221 11.486 1.00 96.56 157 LYS A C 1
ATOM 1257 O O . LYS A 1 157 ? -15.630 0.545 12.129 1.00 96.56 157 LYS A O 1
ATOM 1262 N N . HIS A 1 158 ? -13.421 0.131 12.027 1.00 93.88 158 HIS A N 1
ATOM 1263 C CA . HIS A 1 158 ? -13.202 0.158 13.477 1.00 93.88 158 HIS A CA 1
ATOM 1264 C C . HIS A 1 158 ? -12.951 1.555 14.067 1.00 93.88 158 HIS A C 1
ATOM 1266 O O . HIS A 1 158 ? -13.317 1.795 15.211 1.00 93.88 158 HIS A O 1
ATOM 1272 N N . PHE A 1 159 ? -12.371 2.498 13.314 1.00 93.56 159 PHE A N 1
ATOM 1273 C CA . PHE A 1 159 ? -11.966 3.813 13.845 1.00 93.56 159 PHE A CA 1
ATOM 1274 C C . PHE A 1 159 ? -12.699 5.006 13.215 1.00 93.56 159 PHE A C 1
ATOM 1276 O O . PHE A 1 159 ? -12.579 6.133 13.706 1.00 93.56 159 PHE A O 1
ATOM 1283 N N . ALA A 1 160 ? -13.449 4.802 12.127 1.00 93.38 160 ALA A N 1
ATOM 1284 C CA . ALA A 1 160 ? -14.199 5.867 11.457 1.00 93.38 160 ALA A CA 1
ATOM 1285 C C . ALA A 1 160 ? -15.717 5.631 11.414 1.00 93.38 160 ALA A C 1
ATOM 1287 O O . ALA A 1 160 ? -16.411 6.412 10.762 1.00 93.38 160 ALA A O 1
ATOM 1288 N N . ASN A 1 161 ? -16.230 4.609 12.111 1.00 92.31 161 ASN A N 1
ATOM 1289 C CA . ASN A 1 161 ? -17.645 4.216 12.120 1.00 92.31 161 ASN A CA 1
ATOM 1290 C C . ASN A 1 161 ? -18.206 4.043 10.696 1.00 92.31 161 ASN A C 1
ATOM 1292 O O . ASN A 1 161 ? -19.275 4.557 10.378 1.00 92.31 161 ASN A O 1
ATOM 1296 N N . GLY A 1 162 ? -17.431 3.432 9.794 1.00 91.50 162 GLY A N 1
ATOM 1297 C CA . GLY A 1 162 ? -17.823 3.253 8.390 1.00 91.50 162 GLY A CA 1
ATOM 1298 C C . GLY A 1 162 ? -17.687 4.504 7.509 1.00 91.50 162 GLY A C 1
ATOM 1299 O O . GLY A 1 162 ? -17.829 4.419 6.292 1.00 91.50 162 GLY A O 1
ATOM 1300 N N . ASN A 1 163 ? -17.350 5.674 8.062 1.00 95.00 163 ASN A N 1
ATOM 1301 C CA . ASN A 1 163 ? -17.200 6.893 7.271 1.00 95.00 163 ASN A CA 1
ATOM 1302 C C . ASN A 1 163 ? -15.866 6.904 6.504 1.00 95.00 163 ASN A C 1
ATOM 1304 O O . ASN A 1 163 ? -14.825 7.324 7.026 1.00 95.00 163 ASN A O 1
ATOM 1308 N N . HIS A 1 164 ? -15.918 6.501 5.231 1.00 93.50 164 HIS A N 1
ATOM 1309 C CA . HIS A 1 164 ? -14.754 6.423 4.346 1.00 93.50 164 HIS A CA 1
ATOM 1310 C C . HIS A 1 164 ? -13.990 7.755 4.245 1.00 93.50 164 HIS A C 1
ATOM 1312 O O . HIS A 1 164 ? -12.773 7.801 4.425 1.00 93.50 164 HIS A O 1
ATOM 1318 N N . ARG A 1 165 ? -14.689 8.882 4.045 1.00 93.50 165 ARG A N 1
ATOM 1319 C CA . ARG A 1 165 ? -14.054 10.209 3.914 1.00 93.50 165 ARG A CA 1
ATOM 1320 C C . ARG A 1 165 ? -13.306 10.620 5.184 1.00 93.50 165 ARG A C 1
ATOM 1322 O O . ARG A 1 165 ? -12.245 11.243 5.103 1.00 93.50 165 ARG A O 1
ATOM 1329 N N . LYS A 1 166 ? -13.858 10.314 6.361 1.00 93.62 166 LYS A N 1
ATOM 1330 C CA . LYS A 1 166 ? -13.213 10.581 7.653 1.00 93.62 166 LYS A CA 1
ATOM 1331 C C . LYS A 1 166 ? -11.999 9.674 7.851 1.00 93.62 166 LYS A C 1
ATOM 1333 O O . LYS A 1 166 ? -10.926 10.188 8.156 1.00 93.62 166 LYS A O 1
ATOM 1338 N N . GLY A 1 167 ? -12.143 8.368 7.623 1.00 94.19 167 GLY A N 1
ATOM 1339 C CA . GLY A 1 167 ? -11.048 7.405 7.763 1.00 94.19 167 GLY A CA 1
ATOM 1340 C C . GLY A 1 167 ? -9.876 7.717 6.834 1.00 94.19 167 GLY A C 1
ATOM 1341 O O . GLY A 1 167 ? -8.738 7.815 7.290 1.00 94.19 167 GLY A O 1
ATOM 1342 N N . MET A 1 168 ? -10.152 8.020 5.563 1.00 94.44 168 MET A N 1
ATOM 1343 C CA . MET A 1 168 ? -9.108 8.380 4.603 1.00 94.44 168 MET A CA 1
ATOM 1344 C C . MET A 1 168 ? -8.390 9.684 4.943 1.00 94.44 168 MET A C 1
ATOM 1346 O O . MET A 1 168 ? -7.183 9.774 4.741 1.00 94.44 168 MET A O 1
ATOM 1350 N N . ARG A 1 169 ? -9.084 10.678 5.509 1.00 93.31 169 ARG A N 1
ATOM 1351 C CA . ARG A 1 169 ? -8.452 11.920 5.991 1.00 93.31 169 ARG A CA 1
ATOM 1352 C C . ARG A 1 169 ? -7.470 11.659 7.134 1.00 93.31 169 ARG A C 1
ATOM 1354 O O . ARG A 1 169 ? -6.467 12.356 7.246 1.00 93.31 169 ARG A O 1
ATOM 1361 N N . ILE A 1 170 ? -7.764 10.665 7.972 1.00 92.19 170 ILE A N 1
ATOM 1362 C CA . ILE A 1 170 ? -6.912 10.262 9.094 1.00 92.19 170 ILE A CA 1
ATOM 1363 C C . ILE A 1 170 ? -5.709 9.441 8.602 1.00 92.19 170 ILE A C 1
ATOM 1365 O O . ILE A 1 170 ? -4.588 9.701 9.031 1.00 92.19 170 ILE A O 1
ATOM 1369 N N . LEU A 1 171 ? -5.922 8.478 7.698 1.00 92.81 171 LEU A N 1
ATOM 1370 C CA . LEU A 1 171 ? -4.856 7.644 7.119 1.00 92.81 171 LEU A CA 1
ATOM 1371 C C . LEU A 1 171 ? -3.938 8.418 6.166 1.00 92.81 171 LEU A C 1
ATOM 1373 O O . LEU A 1 171 ? -2.748 8.123 6.048 1.00 92.81 171 LEU A O 1
ATOM 1377 N N . ARG A 1 172 ? -4.485 9.417 5.468 1.00 88.44 172 ARG A N 1
ATOM 1378 C CA . ARG A 1 172 ? -3.763 10.303 4.551 1.00 88.44 172 ARG A CA 1
ATOM 1379 C C . ARG A 1 172 ? -3.890 11.747 5.041 1.00 88.44 172 ARG A C 1
ATOM 1381 O O . ARG A 1 172 ? -4.635 12.521 4.436 1.00 88.44 172 ARG A O 1
ATOM 1388 N N . PRO A 1 173 ? -3.143 12.140 6.089 1.00 81.44 173 PRO A N 1
ATOM 1389 C CA . PRO A 1 173 ? -3.052 13.543 6.434 1.00 81.44 173 PRO A CA 1
ATOM 1390 C C . PRO A 1 173 ? -2.441 14.273 5.240 1.00 81.44 173 PRO A C 1
ATOM 1392 O O . PRO A 1 173 ? -1.307 14.013 4.833 1.00 81.44 173 PRO A O 1
ATOM 1395 N N . THR A 1 174 ? -3.218 15.163 4.634 1.00 72.25 174 THR A N 1
ATOM 1396 C CA . THR A 1 174 ? -2.683 16.113 3.668 1.00 72.25 174 THR A CA 1
ATOM 1397 C C . THR A 1 174 ? -1.760 17.039 4.440 1.00 72.25 174 THR A C 1
ATOM 1399 O O . THR A 1 174 ? -2.222 17.757 5.331 1.00 72.25 174 THR A O 1
ATOM 1402 N N . THR A 1 175 ? -0.464 17.020 4.134 1.00 68.94 175 THR A N 1
ATOM 1403 C CA . THR A 1 175 ? 0.449 18.055 4.614 1.00 68.94 175 THR A CA 1
ATOM 1404 C C . THR A 1 175 ? -0.157 19.400 4.242 1.00 68.94 175 THR A C 1
ATOM 1406 O O . THR A 1 175 ? -0.491 19.632 3.077 1.00 68.94 175 THR A O 1
ATOM 1409 N N . LYS A 1 176 ? -0.358 20.277 5.234 1.00 65.50 176 LYS A N 1
ATOM 1410 C CA . LYS A 1 176 ? -0.710 21.666 4.949 1.00 65.50 176 LYS A CA 1
ATOM 1411 C C . LYS A 1 176 ? 0.424 22.201 4.080 1.00 65.50 176 LYS A C 1
ATOM 1413 O O . LYS A 1 176 ? 1.559 22.267 4.542 1.00 65.50 176 LYS A O 1
ATOM 1418 N N . ARG A 1 177 ? 0.141 22.503 2.809 1.00 62.22 177 ARG A N 1
ATOM 1419 C CA . ARG A 1 177 ? 1.058 23.315 2.006 1.00 62.22 177 ARG A CA 1
ATOM 1420 C C . ARG A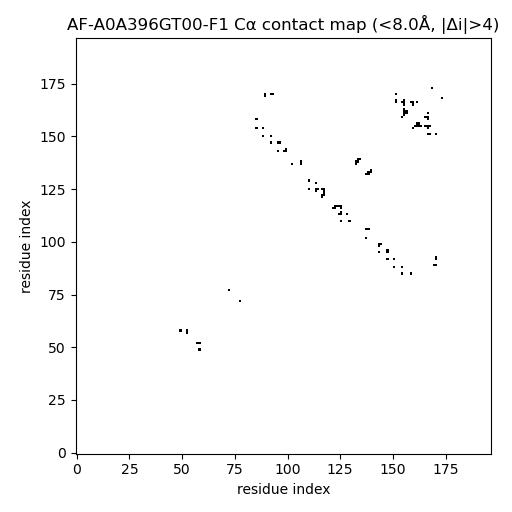 1 177 ? 1.280 24.587 2.812 1.00 62.22 177 ARG A C 1
ATOM 1422 O O . ARG A 1 177 ? 0.296 25.223 3.191 1.00 62.22 177 ARG A O 1
ATOM 1429 N N . GLU A 1 178 ? 2.532 24.933 3.092 1.00 62.31 178 GLU A N 1
ATOM 1430 C CA . GLU A 1 178 ? 2.838 26.301 3.492 1.00 62.31 178 GLU A CA 1
ATOM 1431 C C . GLU A 1 178 ? 2.192 27.215 2.452 1.00 62.31 178 GLU A C 1
ATOM 1433 O O . GLU A 1 178 ? 2.494 27.131 1.261 1.00 62.31 178 GLU A O 1
ATOM 1438 N N . LEU A 1 179 ? 1.254 28.058 2.884 1.00 65.06 179 LEU A N 1
ATOM 1439 C CA . LEU A 1 179 ? 0.564 29.017 2.019 1.00 65.06 179 LEU A CA 1
ATOM 1440 C C . LEU A 1 179 ? 1.474 30.198 1.647 1.00 65.06 179 LEU A C 1
ATOM 1442 O O . LEU A 1 179 ? 1.000 31.282 1.312 1.00 65.06 179 LEU A O 1
ATOM 1446 N N . HIS A 1 180 ? 2.793 30.007 1.679 1.00 63.03 180 HIS A N 1
ATOM 1447 C CA . HIS A 1 180 ? 3.751 30.978 1.186 1.00 63.03 180 HIS A CA 1
ATOM 1448 C C . HIS A 1 180 ? 3.672 30.987 -0.339 1.00 63.03 180 HIS A C 1
ATOM 1450 O O . HIS A 1 180 ? 4.371 30.255 -1.040 1.00 63.03 180 HIS A O 1
ATOM 1456 N N . ARG A 1 181 ? 2.758 31.815 -0.852 1.00 62.16 181 ARG A N 1
ATOM 1457 C CA . ARG A 1 181 ? 2.667 32.213 -2.254 1.00 62.16 181 ARG A CA 1
ATOM 1458 C C . ARG A 1 181 ? 4.026 32.785 -2.672 1.00 62.16 181 ARG A C 1
ATOM 1460 O O . ARG A 1 181 ? 4.272 33.975 -2.521 1.00 62.16 181 ARG A O 1
ATOM 1467 N N . LYS A 1 182 ? 4.920 31.944 -3.197 1.00 63.38 182 LYS A N 1
ATOM 1468 C CA . LYS A 1 182 ? 6.120 32.404 -3.898 1.00 63.38 182 LYS A CA 1
ATOM 1469 C C . LYS A 1 182 ? 5.685 32.909 -5.270 1.00 63.38 182 LYS A C 1
ATOM 1471 O O . LYS A 1 182 ? 5.559 32.141 -6.219 1.00 63.38 182 LYS A O 1
ATOM 1476 N N . THR A 1 183 ? 5.370 34.195 -5.356 1.00 64.50 183 THR A N 1
ATOM 1477 C CA . THR A 1 183 ? 5.270 34.900 -6.636 1.00 64.50 183 THR A CA 1
ATOM 1478 C C . THR A 1 183 ? 6.672 35.042 -7.211 1.00 64.50 183 THR A C 1
ATOM 1480 O O . THR A 1 183 ? 7.489 35.769 -6.657 1.00 64.50 183 THR A O 1
ATOM 1483 N N . PHE A 1 184 ? 6.948 34.356 -8.318 1.00 66.56 184 PHE A N 1
ATOM 1484 C CA . PHE A 1 184 ? 8.097 34.664 -9.163 1.00 66.56 184 PHE A CA 1
ATOM 1485 C C . PHE A 1 184 ? 7.622 35.599 -10.274 1.00 66.56 184 PHE A C 1
ATOM 1487 O O . PHE A 1 184 ? 6.678 35.282 -10.997 1.00 66.56 184 PHE A O 1
ATOM 1494 N N . LEU A 1 185 ? 8.253 36.765 -10.383 1.00 63.84 185 LEU A N 1
ATOM 1495 C CA . LEU A 1 185 ? 8.084 37.655 -11.525 1.00 63.84 185 LEU A CA 1
ATOM 1496 C C . LEU A 1 185 ? 9.021 37.162 -12.631 1.00 63.84 185 LEU A C 1
ATOM 1498 O O . LEU A 1 185 ? 10.239 37.223 -12.484 1.00 63.84 185 LEU A O 1
ATOM 1502 N N . LEU A 1 186 ? 8.460 36.650 -13.726 1.00 63.22 186 LEU A N 1
ATOM 1503 C CA . LEU A 1 186 ? 9.227 36.340 -14.929 1.00 63.22 186 LEU A CA 1
ATOM 1504 C C . LEU A 1 186 ? 9.383 37.634 -15.738 1.00 63.22 186 LEU A C 1
ATOM 1506 O O . LEU A 1 186 ? 8.471 38.046 -16.453 1.00 63.22 186 LEU A O 1
ATOM 1510 N N . GLY A 1 187 ? 10.528 38.300 -15.597 1.00 59.66 187 GLY A N 1
ATOM 1511 C CA . GLY A 1 187 ? 10.884 39.426 -16.455 1.00 59.66 187 GLY A CA 1
ATOM 1512 C C . GLY A 1 187 ? 11.104 38.949 -17.893 1.00 59.66 187 GLY A C 1
ATOM 1513 O O . GLY A 1 187 ? 11.950 38.092 -18.142 1.00 59.66 187 GLY A O 1
ATOM 1514 N N . LYS A 1 188 ? 10.360 39.502 -18.860 1.00 62.72 188 LYS A N 1
ATOM 1515 C CA . LYS A 1 188 ? 10.693 39.382 -20.290 1.00 62.72 188 LYS A CA 1
ATOM 1516 C C . LYS A 1 188 ? 11.990 40.148 -20.529 1.00 62.72 188 LYS A C 1
ATOM 1518 O O . LYS A 1 188 ? 11.968 41.369 -20.642 1.00 62.72 188 LYS A O 1
ATOM 1523 N N . GLY A 1 189 ? 13.110 39.437 -20.584 1.00 57.69 189 GLY A N 1
ATOM 1524 C CA . GLY A 1 189 ? 14.408 40.095 -20.633 1.00 57.69 189 GLY A CA 1
ATOM 1525 C C . GLY A 1 189 ? 15.562 39.251 -21.141 1.00 57.69 189 GLY A C 1
ATOM 1526 O O . GLY A 1 189 ? 16.657 39.450 -20.651 1.00 57.69 189 GLY A O 1
ATOM 1527 N N . MET A 1 190 ? 15.358 38.348 -22.106 1.00 40.31 190 MET A N 1
ATOM 1528 C CA . MET A 1 190 ? 16.445 37.877 -22.980 1.00 40.31 190 MET A CA 1
ATOM 1529 C C . MET A 1 190 ? 15.888 37.647 -24.386 1.00 40.31 190 MET A C 1
ATOM 1531 O O . MET A 1 190 ? 15.298 36.613 -24.690 1.00 40.31 190 MET A O 1
ATOM 1535 N N . LYS A 1 191 ? 16.036 38.669 -25.235 1.00 49.47 191 LYS A N 1
ATOM 1536 C CA . LYS A 1 191 ? 16.024 38.498 -26.686 1.00 49.47 191 LYS A CA 1
ATOM 1537 C C . LYS A 1 191 ? 17.347 37.824 -27.076 1.00 49.47 191 LYS A C 1
ATOM 1539 O O . LYS A 1 191 ? 18.392 38.228 -26.579 1.00 49.47 191 LYS A O 1
ATOM 1544 N N . ASN A 1 192 ? 17.251 36.864 -27.991 1.00 47.38 192 ASN A N 1
ATOM 1545 C CA . ASN A 1 192 ? 18.318 36.275 -28.806 1.00 47.38 192 ASN A CA 1
ATOM 1546 C C . ASN A 1 192 ? 19.358 35.403 -28.092 1.00 47.38 192 ASN A C 1
ATOM 1548 O O . ASN A 1 192 ? 20.379 35.911 -27.656 1.00 47.38 192 ASN A O 1
ATOM 1552 N N . TRP A 1 193 ? 19.163 34.081 -28.144 1.00 36.94 193 TRP A N 1
ATOM 1553 C CA . TRP A 1 193 ? 20.254 33.105 -28.267 1.00 36.94 193 TRP A CA 1
ATOM 1554 C C . TRP A 1 193 ? 19.851 32.033 -29.305 1.00 36.94 193 TRP A C 1
ATOM 1556 O O . TRP A 1 193 ? 19.058 31.150 -29.001 1.00 36.94 193 TRP A O 1
ATOM 1566 N N . LEU A 1 194 ? 20.371 32.224 -30.530 1.00 40.22 194 LEU A N 1
ATOM 1567 C CA . LEU A 1 194 ? 20.837 31.241 -31.536 1.00 40.22 194 LEU A CA 1
ATOM 1568 C C . LEU A 1 194 ? 19.839 30.145 -31.982 1.00 40.22 194 LEU A C 1
ATOM 1570 O O . LEU A 1 194 ? 19.525 29.229 -31.235 1.00 40.22 194 LEU A O 1
ATOM 1574 N N . ILE A 1 195 ? 19.175 30.310 -33.135 1.00 45.28 195 ILE A N 1
ATOM 1575 C CA . ILE A 1 195 ? 19.582 29.835 -34.485 1.00 45.28 195 ILE A CA 1
ATOM 1576 C C . ILE A 1 195 ? 19.908 28.332 -34.493 1.00 45.28 195 ILE A C 1
ATOM 1578 O O . ILE A 1 195 ? 20.979 27.915 -34.064 1.00 45.28 195 ILE A O 1
ATOM 1582 N N . PHE A 1 196 ? 18.944 27.557 -34.999 1.00 39.91 196 PHE A N 1
ATOM 1583 C CA . PHE A 1 196 ? 19.147 26.227 -35.566 1.00 39.91 196 PHE A CA 1
ATOM 1584 C C . PHE A 1 196 ? 19.761 26.387 -36.958 1.00 39.91 196 PHE A C 1
ATOM 1586 O O . PHE A 1 196 ? 19.162 27.058 -37.800 1.00 39.91 196 PHE A O 1
ATOM 1593 N N . GLU A 1 197 ? 20.887 25.723 -37.186 1.00 47.91 197 GLU A N 1
ATOM 1594 C CA . GLU A 1 197 ? 21.238 25.102 -38.464 1.00 47.91 197 GLU A CA 1
ATOM 1595 C C . GLU A 1 197 ? 21.931 23.769 -38.159 1.00 47.91 197 GLU A C 1
ATOM 1597 O O . GLU A 1 197 ? 22.756 23.741 -37.213 1.00 47.91 197 GLU A O 1
#

Sequence (197 aa):
MDVIHEDEMSNESHFNDEDGNNVSQTNSKTSTEGFRPAFFDILDHVKINVNAPDTPVSTIKGLLLSAKSDKTFSKNELRKADEQISKALKEFYNKLRLLKRYSFLNLLGISKILKKYDKVSSRNAAKDYLKMVDSSYVGSSDEVNRLMERVEHAFIKHFANGNHRKGMRILRPTTKRELHRKTFLLGKGMKNWLIFE

Nearest PDB structures (foldseek):
  7d3y-assembly1_B  TM=7.528E-01  e=5.655E-02  Oryza sativa Indica Group
  8yfu-assembly1_A  TM=6.741E-01  e=5.331E-02  Homo sapiens

Organism: Medicago truncatula (NCBI:txid3880)

Radius of gyration: 35.22 Å; Cα contacts (8 Å, |Δi|>4): 60; chains: 1; bounding box: 69×85×93 Å

pLDDT: mean 74.33, std 23.6, range [27.69, 97.75]